Protein AF-0000000074362188 (afdb_homodimer)

Foldseek 3Di:
DWDDFPLDPGTWDKDALLVVVDWAAAQAQRHIPDNDRFIWTDDVVVSHIHTPCSSVPDQWACAPVDNVDIFGKDQWDPDPVRKAAAQAQRDIDNGIWRADPVVSHTHRPLRRQQDQWADDPVDDDIWGKDQFDDQPPPPPDPPSFDAAPQPRHTDDGRHMWTGDPVDGHIHGSCRRCVVPDSRCSPRD/DWDDFPLDPGTWDKDQLLVVVDWAAAQAQRHIDDNDRFIWTDDVVVSHIHTPCSSVPDQWACAPVDNVDIFGKDQWDPDPVRKAAAQAQRDIDNGIWRADPVVSHTHRPLRRQQDQWADDPVDDDIWGKDQFDDQDPPDPDPPSFDAAPQPRHTDDGRHMWTGDPVDRHIHGSCRRCVVPDSRCRPRD

Organism: Artemisia annua (NCBI:txid35608)

Structure (mmCIF, N/CA/C/O backbone):
data_AF-0000000074362188-model_v1
#
loop_
_entity.id
_entity.type
_entity.pdbx_description
1 polymer 'Cysteine/Histidine-rich C1 domain family protein'
#
loop_
_atom_site.group_PDB
_atom_site.id
_atom_site.type_symbol
_atom_site.label_atom_id
_atom_site.label_alt_id
_atom_site.label_comp_id
_atom_site.label_asym_id
_atom_site.label_entity_id
_atom_site.label_seq_id
_atom_site.pdbx_PDB_ins_code
_atom_site.Cartn_x
_atom_site.Cartn_y
_atom_site.Cartn_z
_atom_site.occupancy
_atom_site.B_iso_or_equiv
_atom_site.auth_seq_id
_atom_site.auth_comp_id
_atom_site.auth_asym_id
_atom_site.auth_atom_id
_atom_site.pdbx_PDB_model_num
ATOM 1 N N . MET A 1 1 ? 21.219 -0.049 17.469 1 70.44 1 MET A N 1
ATOM 2 C CA . MET A 1 1 ? 20.438 -1.174 16.969 1 70.44 1 MET A CA 1
ATOM 3 C C . MET A 1 1 ? 20.047 -0.961 15.508 1 70.44 1 MET A C 1
ATOM 5 O O . MET A 1 1 ? 19.703 0.151 15.109 1 70.44 1 MET A O 1
ATOM 9 N N . ASP A 1 2 ? 20.469 -1.795 14.602 1 84 2 ASP A N 1
ATOM 10 C CA . ASP A 1 2 ? 20.172 -1.766 13.172 1 84 2 ASP A CA 1
ATOM 11 C C . ASP A 1 2 ? 18.969 -2.637 12.836 1 84 2 ASP A C 1
ATOM 13 O O . ASP A 1 2 ? 18.766 -3.689 13.453 1 84 2 ASP A O 1
ATOM 17 N N . TYR A 1 3 ? 18.109 -2 12.258 1 88.5 3 TYR A N 1
ATOM 18 C CA . TYR A 1 3 ? 16.953 -2.791 11.852 1 88.5 3 TYR A CA 1
ATOM 19 C C . TYR A 1 3 ? 16.547 -2.473 10.414 1 88.5 3 TYR A C 1
ATOM 21 O O . TYR A 1 3 ? 16.984 -1.467 9.852 1 88.5 3 TYR A O 1
ATOM 29 N N . LYS A 1 4 ? 15.719 -3.373 9.922 1 90.12 4 LYS A N 1
ATOM 30 C CA . LYS A 1 4 ? 15.219 -3.209 8.555 1 90.12 4 LYS A CA 1
ATOM 31 C C . LYS A 1 4 ? 13.852 -2.539 8.547 1 90.12 4 LYS A C 1
ATOM 33 O O . LYS A 1 4 ? 12.977 -2.896 9.344 1 90.12 4 LYS A O 1
ATOM 38 N N . HIS A 1 5 ? 13.805 -1.477 7.797 1 92.88 5 HIS A N 1
ATOM 39 C CA . HIS A 1 5 ? 12.516 -0.843 7.543 1 92.88 5 HIS A CA 1
ATOM 40 C C . HIS A 1 5 ? 12.039 -1.112 6.117 1 92.88 5 HIS A C 1
ATOM 42 O O . HIS A 1 5 ? 12.836 -1.069 5.176 1 92.88 5 HIS A O 1
ATOM 48 N N . PHE A 1 6 ? 10.797 -1.312 5.895 1 90.56 6 PHE A N 1
ATOM 49 C CA . PHE A 1 6 ? 10.297 -1.778 4.605 1 90.56 6 PHE A CA 1
ATOM 50 C C . PHE A 1 6 ? 10.422 -0.686 3.551 1 90.56 6 PHE A C 1
ATOM 52 O O . PHE A 1 6 ? 10.367 -0.965 2.352 1 90.56 6 PHE A O 1
ATOM 59 N N . SER A 1 7 ? 10.555 0.545 3.949 1 92.38 7 SER A N 1
ATOM 60 C CA . SER A 1 7 ? 10.594 1.646 2.992 1 92.38 7 SER A CA 1
ATOM 61 C C . SER A 1 7 ? 12 1.843 2.436 1 92.38 7 SER A C 1
ATOM 63 O O . SER A 1 7 ? 12.211 2.674 1.549 1 92.38 7 SER A O 1
ATOM 65 N N . HIS A 1 8 ? 12.945 1.081 2.922 1 91.12 8 HIS A N 1
ATOM 66 C CA . HIS A 1 8 ? 14.344 1.253 2.52 1 91.12 8 HIS A CA 1
ATOM 67 C C . HIS A 1 8 ? 15.078 -0.081 2.508 1 91.12 8 HIS A C 1
ATOM 69 O O . HIS A 1 8 ? 14.914 -0.895 3.42 1 91.12 8 HIS A O 1
ATOM 75 N N . PRO A 1 9 ? 15.922 -0.325 1.485 1 86.75 9 PRO A N 1
ATOM 76 C CA . P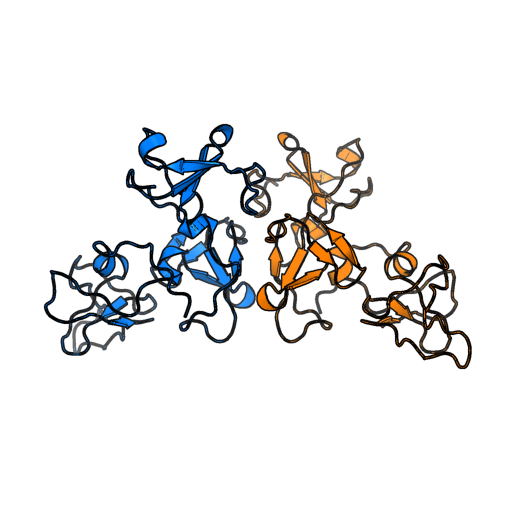RO A 1 9 ? 16.578 -1.633 1.356 1 86.75 9 PRO A CA 1
ATOM 77 C C . PRO A 1 9 ? 17.688 -1.843 2.379 1 86.75 9 PRO A C 1
ATOM 79 O O . PRO A 1 9 ? 17.984 -2.982 2.748 1 86.75 9 PRO A O 1
ATOM 82 N N . HIS A 1 10 ? 18.312 -0.798 2.895 1 91.06 10 HIS A N 1
ATOM 83 C CA . HIS A 1 10 ? 19.406 -0.929 3.84 1 91.06 10 HIS A CA 1
ATOM 84 C C . HIS A 1 10 ? 18.922 -0.813 5.277 1 91.06 10 HIS A C 1
ATOM 86 O O . HIS A 1 10 ? 17.859 -0.226 5.535 1 91.06 10 HIS A O 1
ATOM 92 N N . ASN A 1 11 ? 19.734 -1.383 6.152 1 93.25 11 ASN A N 1
ATOM 93 C CA . ASN A 1 11 ? 19.422 -1.256 7.57 1 93.25 11 ASN A CA 1
ATOM 94 C C . ASN A 1 11 ? 19.547 0.19 8.047 1 93.25 11 ASN A C 1
ATOM 96 O O . ASN A 1 11 ? 20.453 0.91 7.633 1 93.25 11 ASN A O 1
ATOM 100 N N . LEU A 1 12 ? 18.672 0.55 8.859 1 93.44 12 LEU A N 1
ATOM 101 C CA . LEU A 1 12 ? 18.688 1.885 9.445 1 93.44 12 LEU A CA 1
ATOM 102 C C . LEU A 1 12 ? 19.312 1.853 10.836 1 93.44 12 LEU A C 1
ATOM 104 O O . LEU A 1 12 ? 19.141 0.877 11.578 1 93.44 12 LEU A O 1
ATOM 108 N N . ILE A 1 13 ? 19.984 2.914 11.141 1 93.5 13 ILE A N 1
ATOM 109 C CA . ILE A 1 13 ? 20.609 3.07 12.453 1 93.5 13 ILE A CA 1
ATOM 110 C C . ILE A 1 13 ? 19.969 4.242 13.188 1 93.5 13 ILE A C 1
ATOM 112 O O . ILE A 1 13 ? 19.734 5.305 12.602 1 93.5 13 ILE A O 1
ATOM 116 N N . ILE A 1 14 ? 19.703 4.02 14.398 1 91.31 14 ILE A N 1
ATOM 117 C CA . ILE A 1 14 ? 19.047 5.051 15.195 1 91.31 14 ILE A CA 1
ATOM 118 C C . ILE A 1 14 ? 20.094 6.035 15.727 1 91.31 14 ILE A C 1
ATOM 120 O O . ILE A 1 14 ? 21.094 5.625 16.312 1 91.31 14 ILE A O 1
ATOM 124 N N . HIS A 1 15 ? 19.859 7.25 15.375 1 85.38 15 HIS A N 1
ATOM 125 C CA . HIS A 1 15 ? 20.688 8.344 15.867 1 85.38 15 HIS A CA 1
ATOM 126 C C . HIS A 1 15 ? 19.859 9.375 16.609 1 85.38 15 HIS A C 1
ATOM 128 O O . HIS A 1 15 ? 18.625 9.383 16.5 1 85.38 15 HIS A O 1
ATOM 134 N N . ARG A 1 16 ? 20.625 10.039 17.391 1 78.62 16 ARG A N 1
ATOM 135 C CA . ARG A 1 16 ? 20 11.273 17.844 1 78.62 16 ARG A CA 1
ATOM 136 C C . ARG A 1 16 ? 20.141 12.375 16.812 1 78.62 16 ARG A C 1
ATOM 138 O O . ARG A 1 16 ? 21.188 12.484 16.156 1 78.62 16 ARG A O 1
ATOM 145 N N . ALA A 1 17 ? 19.109 13.133 16.5 1 71.19 17 ALA A N 1
ATOM 146 C CA . ALA A 1 17 ? 19.062 14.125 15.438 1 71.19 17 ALA A CA 1
ATOM 147 C C . ALA A 1 17 ? 20.266 15.055 15.492 1 71.19 17 ALA A C 1
ATOM 149 O O . ALA A 1 17 ? 20.844 15.422 14.461 1 71.19 17 ALA A O 1
ATOM 150 N N . TYR A 1 18 ? 20.641 15.445 16.672 1 68.44 18 TYR A N 1
ATOM 151 C CA . TYR A 1 18 ? 21.734 16.406 16.828 1 68.44 18 TYR A CA 1
ATOM 152 C C . TYR A 1 18 ? 23.047 15.797 16.344 1 68.44 18 TYR A C 1
ATOM 154 O O . TYR A 1 18 ? 24 16.531 16.031 1 68.44 18 TYR A O 1
ATOM 162 N N . GLU A 1 19 ? 23.062 14.5 16.266 1 73.19 19 GLU A N 1
ATOM 163 C CA . GLU A 1 19 ? 24.281 13.82 15.859 1 73.19 19 GLU A CA 1
ATOM 164 C C . GLU A 1 19 ? 24.5 13.922 14.352 1 73.19 19 GLU A C 1
ATOM 166 O O . GLU A 1 19 ? 25.609 13.695 13.859 1 73.19 19 GLU A O 1
ATOM 171 N N . LEU A 1 20 ? 23.5 14.352 13.68 1 74.25 20 LEU A N 1
ATOM 172 C CA . LEU A 1 20 ? 23.609 14.406 12.227 1 74.25 20 LEU A CA 1
ATOM 173 C C . LEU A 1 20 ? 24.359 15.656 11.781 1 74.25 20 LEU A C 1
ATOM 175 O O . LEU A 1 20 ? 25.016 15.648 10.742 1 74.25 20 LEU A O 1
ATOM 179 N N . GLY A 1 21 ? 24.359 16.656 12.641 1 69.94 21 GLY A N 1
ATOM 180 C CA . GLY A 1 21 ? 25.109 17.875 12.383 1 69.94 21 GLY A CA 1
ATOM 181 C C . GLY A 1 21 ? 24.547 18.688 11.219 1 69.94 21 GLY A C 1
ATOM 182 O O . GLY A 1 21 ? 25.094 19.734 10.867 1 69.94 21 GLY A O 1
ATOM 183 N N . ILE A 1 22 ? 23.672 18.156 10.438 1 76 22 ILE A N 1
ATOM 184 C CA . ILE A 1 22 ? 23.078 18.859 9.297 1 76 22 ILE A CA 1
ATOM 185 C C . ILE A 1 22 ? 21.562 18.703 9.336 1 76 22 ILE A C 1
ATOM 187 O O . ILE A 1 22 ? 21.031 17.766 9.953 1 76 22 ILE A O 1
ATOM 191 N N . GLN A 1 23 ? 20.984 19.703 8.82 1 84.06 23 GLN A N 1
ATOM 192 C CA . GLN A 1 23 ? 19.531 19.609 8.695 1 84.06 23 GLN A CA 1
ATOM 193 C C . GLN A 1 23 ? 19.141 18.656 7.566 1 84.06 23 GLN A C 1
ATOM 195 O O . GLN A 1 23 ? 19.609 18.812 6.434 1 84.06 23 GLN A O 1
ATOM 200 N N . VAL A 1 24 ? 18.453 17.641 7.941 1 88.38 24 VAL A N 1
ATOM 201 C CA . VAL A 1 24 ? 18.016 16.656 6.949 1 88.38 24 VAL A CA 1
ATOM 202 C C . VAL A 1 24 ? 16.484 16.562 6.969 1 88.38 24 VAL A C 1
ATOM 204 O O . VAL A 1 24 ? 15.844 16.953 7.945 1 88.38 24 VAL A O 1
ATOM 207 N N . ASN A 1 25 ? 15.93 16.141 5.871 1 90.81 25 ASN A N 1
ATOM 208 C CA . ASN A 1 25 ? 14.492 15.922 5.793 1 90.81 25 ASN A CA 1
ATOM 209 C C . ASN A 1 25 ? 14.148 14.438 5.926 1 90.81 25 ASN A C 1
ATOM 211 O O . ASN A 1 25 ? 14.875 13.578 5.426 1 90.81 25 ASN A O 1
ATOM 215 N N . CYS A 1 26 ? 13.086 14.273 6.594 1 93.19 26 CYS A N 1
ATOM 216 C CA . CYS A 1 26 ? 12.57 12.922 6.746 1 93.19 26 CYS A CA 1
ATOM 217 C C . CYS A 1 26 ? 12.039 12.383 5.422 1 93.19 26 CYS A C 1
ATOM 219 O O . CYS A 1 26 ? 11.266 13.062 4.738 1 93.19 26 CYS A O 1
ATOM 221 N N . SER A 1 27 ? 12.383 11.156 5.102 1 94.12 27 SER A N 1
ATOM 222 C CA . SER A 1 27 ? 11.938 10.547 3.855 1 94.12 27 SER A CA 1
ATOM 223 C C . SER A 1 27 ? 10.484 10.086 3.951 1 94.12 27 SER A C 1
ATOM 225 O O . SER A 1 27 ? 9.852 9.797 2.934 1 94.12 27 SER A O 1
ATOM 227 N N . GLY A 1 28 ? 9.93 10.023 5.117 1 93.81 28 GLY A N 1
ATOM 228 C CA . GLY A 1 28 ? 8.555 9.609 5.328 1 93.81 28 GLY A CA 1
ATOM 229 C C . GLY A 1 28 ? 7.559 10.75 5.199 1 93.81 28 GLY A C 1
ATOM 230 O O . GLY A 1 28 ? 6.598 10.656 4.43 1 93.81 28 GLY A O 1
ATOM 231 N N . CYS A 1 29 ? 7.844 11.797 5.824 1 91.31 29 CYS A N 1
ATOM 232 C CA . CYS A 1 29 ? 6.883 12.891 5.836 1 91.31 29 CYS A CA 1
ATOM 233 C C . CYS A 1 29 ? 7.438 14.109 5.105 1 91.31 29 CYS A C 1
ATOM 235 O O . CYS A 1 29 ? 6.719 15.086 4.887 1 91.31 29 CYS A O 1
ATOM 237 N N . ASN A 1 30 ? 8.656 14.156 4.766 1 90.31 30 ASN A N 1
ATOM 238 C CA . ASN A 1 30 ? 9.352 15.203 4.027 1 90.31 30 ASN A CA 1
ATOM 239 C C . ASN A 1 30 ? 9.508 16.469 4.863 1 90.31 30 ASN A C 1
ATOM 241 O O . ASN A 1 30 ? 9.758 17.547 4.324 1 90.31 30 ASN A O 1
ATOM 245 N N . SER A 1 31 ? 9.289 16.391 6.16 1 87.31 31 SER A N 1
ATOM 246 C CA . SER A 1 31 ? 9.539 17.5 7.07 1 87.31 31 SER A CA 1
ATOM 247 C C . SER A 1 31 ? 10.953 17.453 7.637 1 87.31 31 SER A C 1
ATOM 249 O O . SER A 1 31 ? 11.562 16.375 7.691 1 87.31 31 SER A O 1
ATOM 251 N N . PRO A 1 32 ? 11.43 18.609 7.984 1 86.81 32 PRO A N 1
ATOM 252 C CA . PRO A 1 32 ? 12.781 18.641 8.547 1 86.81 32 PRO A CA 1
ATOM 253 C C . PRO A 1 32 ? 12.898 17.859 9.852 1 86.81 32 PRO A C 1
ATOM 255 O O . PRO A 1 32 ? 11.984 17.891 10.68 1 86.81 32 PRO A O 1
ATOM 258 N N . CYS A 1 33 ? 13.953 17.078 9.859 1 85.5 33 CYS A N 1
ATOM 259 C CA . CYS A 1 33 ? 14.281 16.422 11.125 1 85.5 33 CYS A CA 1
ATOM 260 C C . CYS A 1 33 ? 14.938 17.391 12.094 1 85.5 33 CYS A C 1
ATOM 262 O O . CYS A 1 33 ? 16.016 17.906 11.82 1 85.5 33 CYS A O 1
ATOM 264 N N . ASP A 1 34 ? 14.078 17.875 12.883 1 73.19 34 ASP A N 1
ATOM 265 C CA . ASP A 1 34 ? 14.57 18.922 13.789 1 73.19 34 ASP A CA 1
ATOM 266 C C . ASP A 1 34 ? 15.727 18.391 14.641 1 73.19 34 ASP A C 1
ATOM 268 O O . ASP A 1 34 ? 15.828 17.188 14.883 1 73.19 34 ASP A O 1
ATOM 272 N N . ASN A 1 35 ? 16.656 19.172 14.727 1 61.03 35 ASN A N 1
ATOM 273 C CA . ASN A 1 35 ? 17.875 18.922 15.508 1 61.03 35 ASN A CA 1
ATOM 274 C C . ASN A 1 35 ? 17.547 18.688 16.984 1 61.03 35 ASN A C 1
ATOM 276 O O . ASN A 1 35 ? 18.438 18.797 17.828 1 61.03 35 ASN A O 1
ATOM 280 N N . THR A 1 36 ? 16.312 18.422 17.109 1 61.5 36 THR A N 1
ATOM 281 C CA . THR A 1 36 ? 16 18.234 18.516 1 61.5 36 THR A CA 1
ATOM 282 C C . THR A 1 36 ? 16.25 16.781 18.938 1 61.5 36 THR A C 1
ATOM 284 O O . THR A 1 36 ? 16.75 15.977 18.156 1 61.5 36 THR A O 1
ATOM 287 N N . THR A 1 37 ? 15.906 16.375 20.25 1 60.28 37 THR A N 1
ATOM 288 C CA . THR A 1 37 ? 16.203 15.164 21.016 1 60.28 37 THR A CA 1
ATOM 289 C C . THR A 1 37 ? 15.453 13.969 20.438 1 60.28 37 THR A C 1
ATOM 291 O O . THR A 1 37 ? 15.531 12.859 20.969 1 60.28 37 THR A O 1
ATOM 294 N N . THR A 1 38 ? 14.984 14.195 19.234 1 73.19 38 THR A N 1
ATOM 295 C CA . THR A 1 38 ? 14.188 13.055 18.781 1 73.19 38 THR A CA 1
ATOM 296 C C . THR A 1 38 ? 15.039 12.094 17.953 1 73.19 38 THR A C 1
ATOM 298 O O . THR A 1 38 ? 16.062 12.492 17.391 1 73.19 38 THR A O 1
ATOM 301 N N . ALA A 1 39 ? 14.758 10.867 18.109 1 84.44 39 ALA A N 1
ATOM 302 C CA . ALA A 1 39 ? 15.461 9.812 17.391 1 84.44 39 ALA A CA 1
ATOM 303 C C . ALA A 1 39 ? 15.195 9.898 15.891 1 84.44 39 ALA A C 1
ATOM 305 O O . ALA A 1 39 ? 14.086 10.227 15.469 1 84.44 39 ALA A O 1
ATOM 306 N N . VAL A 1 40 ? 16.297 9.82 15.211 1 89.94 40 VAL A N 1
ATOM 307 C CA . VAL A 1 40 ? 16.219 9.742 13.758 1 89.94 40 VAL A CA 1
ATOM 308 C C . VAL A 1 40 ? 16.797 8.414 13.281 1 89.94 40 VAL A C 1
ATOM 310 O O . VAL A 1 40 ? 17.859 7.988 13.742 1 89.94 40 VAL A O 1
ATOM 313 N N . HIS A 1 41 ? 16.109 7.742 12.453 1 93.81 41 HIS A N 1
ATOM 314 C CA . HIS A 1 41 ? 16.562 6.504 11.828 1 93.81 41 HIS A CA 1
ATOM 315 C C . HIS A 1 41 ? 17.234 6.777 10.492 1 93.81 41 HIS A C 1
ATOM 317 O O . HIS A 1 41 ? 16.609 7.328 9.578 1 93.81 41 HIS A O 1
ATOM 323 N N . ALA A 1 42 ? 18.5 6.332 10.414 1 93.44 42 ALA A N 1
ATOM 324 C CA . ALA A 1 42 ? 19.219 6.883 9.281 1 93.44 42 ALA A CA 1
ATOM 325 C C . ALA A 1 42 ? 19.984 5.789 8.531 1 93.44 42 ALA A C 1
ATOM 327 O O . ALA A 1 42 ? 20.453 4.824 9.141 1 93.44 42 ALA A O 1
ATOM 328 N N . CYS A 1 43 ? 19.953 5.832 7.254 1 93.88 43 CYS A N 1
ATOM 329 C CA . CYS A 1 43 ? 20.938 5.25 6.348 1 93.88 43 CYS A CA 1
ATOM 330 C C . CYS A 1 43 ? 21.766 6.336 5.684 1 93.88 43 CYS A C 1
ATOM 332 O O . CYS A 1 43 ? 21.359 6.926 4.688 1 93.88 43 CYS A O 1
ATOM 334 N N . HIS A 1 44 ? 22.969 6.531 6.086 1 90 44 HIS A N 1
ATOM 335 C CA . HIS A 1 44 ? 23.781 7.676 5.695 1 90 44 HIS A CA 1
ATOM 336 C C . HIS A 1 44 ? 24.266 7.539 4.258 1 90 44 HIS A C 1
ATOM 338 O O . HIS A 1 44 ? 24.234 8.508 3.49 1 90 44 HIS A O 1
ATOM 344 N N . PRO A 1 45 ? 24.672 6.359 3.912 1 91.06 45 PRO A N 1
ATOM 345 C CA . PRO A 1 45 ? 25.156 6.227 2.531 1 91.06 45 PRO A CA 1
ATOM 346 C C . PRO A 1 45 ? 24.094 6.625 1.507 1 91.06 45 PRO A C 1
ATOM 348 O O . PRO A 1 45 ? 24.422 7.117 0.427 1 91.06 45 PRO A O 1
ATOM 351 N N . CYS A 1 46 ? 22.828 6.477 1.841 1 92.12 46 CYS A N 1
ATOM 352 C CA . CYS A 1 46 ? 21.75 6.738 0.891 1 92.12 46 CYS A CA 1
ATOM 353 C C . CYS A 1 46 ? 21.094 8.078 1.18 1 92.12 46 CYS A C 1
ATOM 355 O O . CYS A 1 46 ? 20.141 8.461 0.503 1 92.12 46 CYS A O 1
ATOM 357 N N . ASN A 1 47 ? 21.484 8.773 2.199 1 91.81 47 ASN A N 1
ATOM 358 C CA . ASN A 1 47 ? 20.828 10 2.631 1 91.81 47 ASN A CA 1
ATOM 359 C C . ASN A 1 47 ? 19.344 9.789 2.877 1 91.81 47 ASN A C 1
ATOM 361 O O . ASN A 1 47 ? 18.516 10.562 2.393 1 91.81 47 ASN A O 1
ATOM 365 N N . TYR A 1 48 ? 19.109 8.773 3.578 1 94.25 48 TYR A N 1
ATOM 366 C CA . TYR A 1 48 ? 17.766 8.383 3.939 1 94.25 48 TYR A CA 1
ATOM 367 C C . TYR A 1 48 ? 17.531 8.508 5.441 1 94.25 48 TYR A C 1
ATOM 369 O O . TYR A 1 48 ? 18.234 7.887 6.238 1 94.25 48 TYR A O 1
ATOM 377 N N . PHE A 1 49 ? 16.531 9.328 5.812 1 93.38 49 PHE A N 1
ATOM 378 C CA . PHE A 1 49 ? 16.266 9.633 7.211 1 93.38 49 PHE A CA 1
ATOM 379 C C . PHE A 1 49 ? 14.781 9.531 7.523 1 93.38 49 PHE A C 1
ATOM 381 O O . PHE A 1 49 ? 13.945 9.953 6.727 1 93.38 49 PHE A O 1
ATOM 388 N N . LEU A 1 50 ? 14.523 8.938 8.664 1 93.38 50 LEU A N 1
ATOM 389 C CA . LEU A 1 50 ? 13.141 8.867 9.141 1 93.38 50 LEU A CA 1
ATOM 390 C C . LEU A 1 50 ? 13.031 9.398 10.562 1 93.38 50 LEU A C 1
ATOM 392 O O . LEU A 1 50 ? 13.883 9.102 11.414 1 93.38 50 LEU A O 1
ATOM 396 N N . HIS A 1 51 ? 11.969 10.211 10.672 1 91.12 51 HIS A N 1
ATOM 397 C CA . HIS A 1 51 ? 11.57 10.461 12.055 1 91.12 51 HIS A CA 1
ATOM 398 C C . HIS A 1 51 ? 11.227 9.156 12.773 1 91.12 51 HIS A C 1
ATOM 400 O O . HIS A 1 51 ? 10.961 8.141 12.125 1 91.12 51 HIS A O 1
ATOM 406 N N . ASP A 1 52 ? 11.281 9.289 14.094 1 89.75 52 ASP A N 1
ATOM 407 C CA . ASP A 1 52 ? 10.875 8.133 14.891 1 89.75 52 ASP A CA 1
ATOM 408 C C . ASP A 1 52 ? 9.43 7.746 14.602 1 89.75 52 ASP A C 1
ATOM 410 O O . ASP A 1 52 ? 9.117 6.566 14.438 1 89.75 52 ASP A O 1
ATOM 414 N N . HIS A 1 53 ? 8.531 8.68 14.508 1 88.81 53 HIS A N 1
ATOM 415 C CA . HIS A 1 53 ? 7.121 8.383 14.281 1 88.81 53 HIS A CA 1
ATOM 416 C C . HIS A 1 53 ? 6.883 7.891 12.859 1 88.81 53 HIS A C 1
ATOM 418 O O . HIS A 1 53 ? 5.957 7.109 12.617 1 88.81 53 HIS A O 1
ATOM 424 N N . CYS A 1 54 ? 7.68 8.312 11.914 1 92.06 54 CYS A N 1
ATOM 425 C CA . CYS A 1 54 ? 7.559 7.793 10.562 1 92.06 54 CYS A CA 1
ATOM 426 C C . CYS A 1 54 ? 8.086 6.363 10.477 1 92.06 54 CYS A C 1
ATOM 428 O O . CYS A 1 54 ? 7.5 5.52 9.797 1 92.06 54 CYS A O 1
ATOM 430 N N . ALA A 1 55 ? 9.188 6.113 11.156 1 91.69 55 ALA A N 1
ATOM 431 C CA . ALA A 1 55 ? 9.773 4.777 11.172 1 91.69 55 ALA A CA 1
ATOM 432 C C . ALA A 1 55 ? 8.844 3.77 11.844 1 91.69 55 ALA A C 1
ATOM 434 O O . ALA A 1 55 ? 8.844 2.588 11.492 1 91.69 55 ALA A O 1
ATOM 435 N N . ASN A 1 56 ? 8.062 4.285 12.727 1 91 56 ASN A N 1
ATOM 436 C CA . ASN A 1 56 ? 7.199 3.396 13.5 1 91 56 ASN A CA 1
ATOM 437 C C . ASN A 1 56 ? 5.734 3.559 13.102 1 91 56 ASN A C 1
ATOM 439 O O . ASN A 1 56 ? 4.84 3.113 13.82 1 91 56 ASN A O 1
ATOM 443 N N . ALA A 1 57 ? 5.523 4.203 12.016 1 92.06 57 ALA A N 1
ATOM 444 C CA . ALA A 1 57 ? 4.156 4.398 11.547 1 92.06 57 ALA A CA 1
ATOM 445 C C . ALA A 1 57 ? 3.461 3.061 11.312 1 92.06 57 ALA A C 1
ATOM 447 O O . ALA A 1 57 ? 4.07 2.113 10.812 1 92.06 57 ALA A O 1
ATOM 448 N N . GLY A 1 58 ? 2.195 3.025 11.719 1 93.31 58 GLY A N 1
ATOM 449 C CA . GLY A 1 58 ? 1.419 1.822 11.477 1 93.31 58 GLY A CA 1
ATOM 450 C C . GLY A 1 58 ? 1.262 1.507 10 1 93.31 58 GLY A C 1
ATOM 451 O O . GLY A 1 58 ? 1.225 2.414 9.164 1 93.31 58 GLY A O 1
ATOM 452 N N . ARG A 1 59 ? 1.115 0.242 9.727 1 94.81 59 ARG A N 1
ATOM 453 C CA . ARG A 1 59 ? 0.977 -0.184 8.336 1 94.81 59 ARG A CA 1
ATOM 454 C C . ARG A 1 59 ? -0.364 0.257 7.758 1 94.81 59 ARG A C 1
ATOM 456 O O . ARG A 1 59 ? -0.552 0.251 6.539 1 94.81 59 ARG A O 1
ATOM 463 N N . TYR A 1 60 ? -1.271 0.496 8.688 1 95.94 60 TYR A N 1
ATOM 464 C CA . TYR A 1 60 ? -2.564 1.022 8.266 1 95.94 60 TYR A CA 1
ATOM 465 C C . TYR A 1 60 ? -3.217 1.827 9.383 1 95.94 60 TYR A C 1
ATOM 467 O O . TYR A 1 60 ? -2.779 1.771 10.539 1 95.94 60 TYR A O 1
ATOM 475 N N . VAL A 1 61 ? -4.219 2.66 9.039 1 95.62 61 VAL A N 1
ATOM 476 C CA . VAL A 1 61 ? -5 3.41 10.023 1 95.62 61 VAL A CA 1
ATOM 477 C C . VAL A 1 61 ? -6.473 3.406 9.617 1 95.62 61 VAL A C 1
ATOM 479 O O . VAL A 1 61 ? -6.797 3.441 8.43 1 95.62 61 VAL A O 1
ATOM 482 N N . LYS A 1 62 ? -7.297 3.221 10.586 1 95.31 62 LYS A N 1
ATOM 483 C CA . LYS A 1 62 ? -8.727 3.48 10.406 1 95.31 62 LYS A CA 1
ATOM 484 C C . LYS A 1 62 ? -9.062 4.93 10.742 1 95.31 62 LYS A C 1
ATOM 486 O O . LYS A 1 62 ? -9.227 5.281 11.914 1 95.31 62 LYS A O 1
ATOM 491 N N . HIS A 1 63 ? -9.172 5.707 9.773 1 95.62 63 HIS A N 1
ATOM 492 C CA . HIS A 1 63 ? -9.344 7.145 9.961 1 95.62 63 HIS A CA 1
ATOM 493 C C . HIS A 1 63 ? -10.82 7.527 9.992 1 95.62 63 HIS A C 1
ATOM 495 O O . HIS A 1 63 ? -11.602 7.051 9.164 1 95.62 63 HIS A O 1
ATOM 501 N N . PRO A 1 64 ? -11.211 8.438 10.812 1 94.19 64 PRO A N 1
ATOM 502 C CA . PRO A 1 64 ? -12.617 8.82 10.945 1 94.19 64 PRO A CA 1
ATOM 503 C C . PRO A 1 64 ? -13.156 9.508 9.695 1 94.19 64 PRO A C 1
ATOM 505 O O . PRO A 1 64 ? -14.359 9.445 9.422 1 94.19 64 PRO A O 1
ATOM 508 N N . CYS A 1 65 ? -12.328 10.164 8.945 1 94.38 65 CYS A N 1
ATOM 509 C CA . CYS A 1 65 ? -12.789 10.883 7.762 1 94.38 65 CYS A CA 1
ATOM 510 C C . CYS A 1 65 ? -13.031 9.922 6.602 1 94.38 65 CYS A C 1
ATOM 512 O O . CYS A 1 65 ? -13.688 10.281 5.621 1 94.38 65 CYS A O 1
ATOM 514 N N . HIS A 1 66 ? -12.547 8.719 6.656 1 95.38 66 HIS A N 1
ATOM 515 C CA . HIS A 1 66 ? -12.672 7.688 5.633 1 95.38 66 HIS A CA 1
ATOM 516 C C . HIS A 1 66 ? -13 6.336 6.254 1 95.38 66 HIS A C 1
ATOM 518 O O . HIS A 1 66 ? -12.18 5.422 6.234 1 95.38 66 HIS A O 1
ATOM 524 N N . LYS A 1 67 ? -14.234 6.176 6.617 1 93.06 67 LYS A N 1
ATOM 525 C CA . LYS A 1 67 ? -14.648 5.074 7.48 1 93.06 67 LYS A CA 1
ATOM 526 C C . LYS A 1 67 ? -14.836 3.789 6.676 1 93.06 67 LYS A C 1
ATOM 528 O O . LYS A 1 67 ? -14.695 2.688 7.215 1 93.06 67 LYS A O 1
ATOM 533 N N . ALA A 1 68 ? -15.062 3.887 5.449 1 92.69 68 ALA A N 1
ATOM 534 C CA . ALA A 1 68 ? -15.422 2.74 4.621 1 92.69 68 ALA A CA 1
ATOM 535 C C . ALA A 1 68 ? -14.234 1.801 4.434 1 92.69 68 ALA A C 1
ATOM 537 O O . ALA A 1 68 ? -14.406 0.585 4.32 1 92.69 68 ALA A O 1
ATOM 538 N N . HIS A 1 69 ? -13.008 2.33 4.391 1 94.12 69 HIS A N 1
ATOM 539 C CA . HIS A 1 69 ? -11.812 1.543 4.117 1 94.12 69 HIS A CA 1
ATOM 540 C C . HIS A 1 69 ? -10.648 1.982 5.008 1 94.12 69 HIS A C 1
ATOM 542 O O . HIS A 1 69 ? -10.469 3.178 5.246 1 94.12 69 HIS A O 1
ATOM 548 N N . PRO A 1 70 ? -9.867 0.975 5.453 1 95.44 70 PRO A N 1
ATOM 549 C CA . PRO A 1 70 ? -8.625 1.397 6.094 1 95.44 70 PRO A CA 1
ATOM 550 C C . PRO A 1 70 ? -7.66 2.074 5.125 1 95.44 70 PRO A C 1
ATOM 552 O O . PRO A 1 70 ? -7.656 1.759 3.932 1 95.44 70 PRO A O 1
ATOM 555 N N . LEU A 1 71 ? -6.961 3.025 5.609 1 97.31 71 LEU A N 1
ATOM 556 C CA . LEU A 1 71 ? -5.898 3.654 4.832 1 97.31 71 LEU A CA 1
ATOM 557 C C . LEU A 1 71 ? -4.578 2.91 5.012 1 97.31 71 LEU A C 1
ATOM 559 O O . LEU A 1 71 ? -4.133 2.695 6.141 1 97.31 71 LEU A O 1
ATOM 563 N N . ILE A 1 72 ? -3.953 2.539 3.924 1 97.19 72 ILE A N 1
ATOM 564 C CA . ILE A 1 72 ? -2.738 1.73 3.945 1 97.19 72 ILE A CA 1
ATOM 565 C C . ILE A 1 72 ? -1.516 2.633 3.793 1 97.19 72 ILE A C 1
ATOM 567 O O . ILE A 1 72 ? -1.514 3.553 2.973 1 97.19 72 ILE A O 1
ATOM 571 N N . LEU A 1 73 ? -0.497 2.354 4.637 1 96.62 73 LEU A N 1
ATOM 572 C CA . LEU A 1 73 ? 0.742 3.117 4.531 1 96.62 73 LEU A CA 1
ATOM 573 C C . LEU A 1 73 ? 1.545 2.684 3.309 1 96.62 73 LEU A C 1
ATOM 575 O O . LEU A 1 73 ? 1.97 1.528 3.217 1 96.62 73 LEU A O 1
ATOM 579 N N . LEU A 1 74 ? 1.723 3.609 2.395 1 96.06 74 LEU A N 1
ATOM 580 C CA . LEU A 1 74 ? 2.555 3.387 1.217 1 96.06 74 LEU A CA 1
ATOM 581 C C . LEU A 1 74 ? 3.836 4.211 1.292 1 96.06 74 LEU A C 1
ATOM 583 O O . LEU A 1 74 ? 3.791 5.414 1.546 1 96.06 74 LEU A O 1
ATOM 587 N N . PRO A 1 75 ? 4.988 3.572 1.144 1 92.75 75 PRO A N 1
ATOM 588 C CA . PRO A 1 75 ? 6.242 4.328 1.19 1 92.75 75 PRO A CA 1
ATOM 589 C C . PRO A 1 75 ? 6.391 5.305 0.025 1 92.75 75 PRO A C 1
ATOM 591 O O . PRO A 1 75 ? 7.18 6.246 0.102 1 92.75 75 PRO A O 1
ATOM 594 N N . HIS A 1 76 ? 5.734 5.047 -1.056 1 92 76 HIS A N 1
ATOM 595 C CA . HIS A 1 76 ? 5.676 5.93 -2.217 1 92 76 HIS A CA 1
ATOM 596 C C . HIS A 1 76 ? 4.312 5.852 -2.9 1 92 76 HIS A C 1
ATOM 598 O O . HIS A 1 76 ? 3.67 4.797 -2.893 1 92 76 HIS A O 1
ATOM 604 N N . PRO A 1 77 ? 3.92 6.988 -3.502 1 92.88 77 PRO A N 1
ATOM 605 C CA . PRO A 1 77 ? 2.645 6.957 -4.219 1 92.88 77 PRO A CA 1
ATOM 606 C C . PRO A 1 77 ? 2.648 5.973 -5.387 1 92.88 77 PRO A C 1
ATOM 608 O O . PRO A 1 77 ? 3.662 5.828 -6.074 1 92.88 77 PRO A O 1
ATOM 611 N N . THR A 1 78 ? 1.566 5.34 -5.574 1 92.44 78 THR A N 1
ATOM 612 C CA . THR A 1 78 ? 1.479 4.336 -6.629 1 92.44 78 THR A CA 1
ATOM 613 C C . THR A 1 78 ? 0.69 4.875 -7.82 1 92.44 78 THR A C 1
ATOM 615 O O . THR A 1 78 ? 0.089 4.102 -8.57 1 92.44 78 THR A O 1
ATOM 618 N N . TYR A 1 79 ? 0.694 6.156 -7.969 1 90.06 79 TYR A N 1
ATOM 619 C CA . TYR A 1 79 ? 0.113 6.809 -9.133 1 90.06 79 TYR A CA 1
ATOM 620 C C . TYR A 1 79 ? 1.144 6.949 -10.25 1 90.06 79 TYR A C 1
ATOM 622 O O . TYR A 1 79 ? 2.35 6.863 -10.008 1 90.06 79 TYR A O 1
ATOM 630 N N . ALA A 1 80 ? 0.734 7.121 -11.508 1 81.5 80 ALA A N 1
ATOM 631 C CA . ALA A 1 80 ? 1.62 7.266 -12.664 1 81.5 80 ALA A CA 1
ATOM 632 C C . ALA A 1 80 ? 2.58 8.438 -12.477 1 81.5 80 ALA A C 1
ATOM 634 O O . ALA A 1 80 ? 3.738 8.367 -12.898 1 81.5 80 ALA A O 1
ATOM 635 N N . GLY A 1 81 ? 2.262 9.445 -11.766 1 82.06 81 GLY A N 1
ATOM 636 C CA . GLY A 1 81 ? 3.105 10.617 -11.578 1 82.06 81 GLY A CA 1
ATOM 637 C C . GLY A 1 81 ? 3.961 10.547 -10.328 1 82.06 81 GLY A C 1
ATOM 638 O O . GLY A 1 81 ? 4.777 11.43 -10.078 1 82.06 81 GLY A O 1
ATOM 639 N N . ASN A 1 82 ? 3.834 9.461 -9.578 1 88.75 82 ASN A N 1
ATOM 640 C CA . ASN A 1 82 ? 4.566 9.266 -8.328 1 88.75 82 ASN A CA 1
ATOM 641 C C . ASN A 1 82 ? 4.32 10.398 -7.348 1 88.75 82 ASN A C 1
ATOM 643 O O . ASN A 1 82 ? 5.242 10.844 -6.656 1 88.75 82 ASN A O 1
ATOM 647 N N . THR A 1 83 ? 3.205 11.039 -7.504 1 93.75 83 THR A N 1
ATOM 648 C CA . THR A 1 83 ? 2.748 12.086 -6.598 1 93.75 83 THR A CA 1
ATOM 649 C C . THR A 1 83 ? 1.284 11.875 -6.219 1 93.75 83 THR A C 1
ATOM 651 O O . THR A 1 83 ? 0.551 11.18 -6.922 1 93.75 83 THR A O 1
ATOM 654 N N . PHE A 1 84 ? 0.938 12.375 -5.082 1 96.62 84 PHE A N 1
ATOM 655 C CA . PHE A 1 84 ? -0.461 12.367 -4.668 1 96.62 84 PHE A CA 1
ATOM 656 C C . PHE A 1 84 ? -0.879 13.734 -4.148 1 96.62 84 PHE A C 1
ATOM 658 O O . PHE A 1 84 ? -0.031 14.594 -3.895 1 96.62 84 PHE A O 1
ATOM 665 N N . ILE A 1 85 ? -2.15 13.938 -4.148 1 97 85 ILE A N 1
ATOM 666 C CA . ILE A 1 85 ? -2.709 15.125 -3.52 1 97 85 ILE A CA 1
ATOM 667 C C . ILE A 1 85 ? -3.381 14.75 -2.203 1 97 85 ILE A C 1
ATOM 669 O O . ILE A 1 85 ? -4.234 13.859 -2.168 1 97 85 ILE A O 1
ATOM 673 N N . CYS A 1 86 ? -2.957 15.375 -1.21 1 97.44 86 CYS A N 1
ATOM 674 C CA . CYS A 1 86 ? -3.512 15.094 0.109 1 97.44 86 CYS A CA 1
ATOM 675 C C . CYS A 1 86 ? -4.949 15.594 0.216 1 97.44 86 CYS A C 1
ATOM 677 O O . CYS A 1 86 ? -5.219 16.766 -0.033 1 97.44 86 CYS A O 1
ATOM 679 N N . ASN A 1 87 ? -5.852 14.781 0.637 1 97.38 87 ASN A N 1
ATOM 680 C CA . ASN A 1 87 ? -7.27 15.125 0.724 1 97.38 87 ASN A CA 1
ATOM 681 C C . ASN A 1 87 ? -7.555 16 1.938 1 97.38 87 ASN A C 1
ATOM 683 O O . ASN A 1 87 ? -8.617 16.625 2.023 1 97.38 87 ASN A O 1
ATOM 687 N N . ALA A 1 88 ? -6.598 16.109 2.842 1 96.75 88 ALA A N 1
ATOM 688 C CA . ALA A 1 88 ? -6.797 16.922 4.031 1 96.75 88 ALA A CA 1
ATOM 689 C C . ALA A 1 88 ? -6.367 18.375 3.777 1 96.75 88 ALA A C 1
ATOM 691 O O . ALA A 1 88 ? -7.16 19.297 3.936 1 96.75 88 ALA A O 1
ATOM 692 N N . CYS A 1 89 ? -5.18 18.562 3.285 1 94.88 89 CYS A N 1
ATOM 693 C CA . CYS A 1 89 ? -4.633 19.906 3.186 1 94.88 89 CYS A CA 1
ATOM 694 C C . CYS A 1 89 ? -4.609 20.375 1.736 1 94.88 89 CYS A C 1
ATOM 696 O O . CYS A 1 89 ? -4.418 21.562 1.469 1 94.88 89 CYS A O 1
ATOM 698 N N . GLY A 1 90 ? -4.648 19.453 0.815 1 95.31 90 GLY A N 1
ATOM 699 C CA . GLY A 1 90 ? -4.711 19.812 -0.59 1 95.31 90 GLY A CA 1
ATOM 700 C C . GLY A 1 90 ? -3.342 19.969 -1.225 1 95.31 90 GLY A C 1
ATOM 701 O O . GLY A 1 90 ? -3.234 20.281 -2.414 1 95.31 90 GLY A O 1
ATOM 702 N N . HIS A 1 91 ? -2.318 19.75 -0.508 1 95.38 91 HIS A N 1
ATOM 703 C CA . HIS A 1 91 ? -0.968 19.875 -1.04 1 95.38 91 HIS A CA 1
ATOM 704 C C . HIS A 1 91 ? -0.447 18.547 -1.571 1 95.38 91 HIS A C 1
ATOM 706 O O . HIS A 1 91 ? -0.813 17.484 -1.063 1 95.38 91 HIS A O 1
ATOM 712 N N . PRO A 1 92 ? 0.375 18.625 -2.557 1 96.19 92 PRO A N 1
ATOM 713 C CA . PRO A 1 92 ? 0.926 17.375 -3.111 1 96.19 92 PRO A CA 1
ATOM 714 C C . PRO A 1 92 ? 1.977 16.75 -2.203 1 96.19 92 PRO A C 1
ATOM 716 O O . PRO A 1 92 ? 2.561 17.422 -1.357 1 96.19 92 PRO A O 1
ATOM 719 N N . GLY A 1 93 ? 2.129 15.445 -2.336 1 95.44 93 GLY A N 1
ATOM 720 C CA . GLY A 1 93 ? 3.168 14.68 -1.67 1 95.44 93 GLY A CA 1
ATOM 721 C C . GLY A 1 93 ? 3.822 13.648 -2.572 1 95.44 93 GLY A C 1
ATOM 722 O O . GLY A 1 93 ? 3.242 13.242 -3.582 1 95.44 93 GLY A O 1
ATOM 723 N N . LYS A 1 94 ? 5.066 13.242 -2.148 1 93.62 94 LYS A N 1
ATOM 724 C CA . LYS A 1 94 ? 5.809 12.258 -2.934 1 93.62 94 LYS A CA 1
ATOM 725 C C . LYS A 1 94 ? 6.379 11.164 -2.041 1 93.62 94 LYS A C 1
ATOM 727 O O . LYS A 1 94 ? 7.043 10.242 -2.525 1 93.62 94 LYS A O 1
ATOM 732 N N . SER A 1 95 ? 6.152 11.273 -0.749 1 94.5 95 SER A N 1
ATOM 733 C CA . SER A 1 95 ? 6.707 10.336 0.223 1 94.5 95 SER A CA 1
ATOM 734 C C . SER A 1 95 ? 5.625 9.422 0.787 1 94.5 95 SER A C 1
ATOM 736 O O . SER A 1 95 ? 4.773 8.93 0.045 1 94.5 95 SER A O 1
ATOM 738 N N . PHE A 1 96 ? 5.754 9.094 2.119 1 96.25 96 PHE A N 1
ATOM 739 C CA . PHE A 1 96 ? 4.758 8.242 2.75 1 96.25 96 PHE A CA 1
ATOM 740 C C . PHE A 1 96 ? 3.361 8.836 2.605 1 96.25 96 PHE A C 1
ATOM 742 O O . PHE A 1 96 ? 3.182 10.047 2.734 1 96.25 96 PHE A O 1
ATOM 749 N N . SER A 1 97 ? 2.463 8.008 2.363 1 96.56 97 SER A N 1
ATOM 750 C CA . SER A 1 97 ? 1.054 8.391 2.369 1 96.56 97 SER A CA 1
ATOM 751 C C . SER A 1 97 ? 0.187 7.285 2.961 1 96.56 97 SER A C 1
ATOM 753 O O . SER A 1 97 ? 0.484 6.098 2.795 1 96.56 97 SER A O 1
ATOM 755 N N . TYR A 1 98 ? -0.741 7.668 3.725 1 97.5 98 TYR A N 1
ATOM 756 C CA . TYR A 1 98 ? -1.854 6.773 4.02 1 97.5 98 TYR A CA 1
ATOM 757 C C . TYR A 1 98 ? -2.906 6.828 2.92 1 97.5 98 TYR A C 1
ATOM 759 O O . TYR A 1 98 ? -3.594 7.836 2.76 1 97.5 98 TYR A O 1
ATOM 767 N N . CYS A 1 99 ? -3.088 5.703 2.248 1 97.94 99 CYS A N 1
ATOM 768 C CA . CYS A 1 99 ? -3.812 5.73 0.983 1 97.94 99 CYS A CA 1
ATOM 769 C C . CYS A 1 99 ? -4.914 4.676 0.963 1 97.94 99 CYS A C 1
ATOM 771 O O . CYS A 1 99 ? -4.719 3.559 1.439 1 97.94 99 CYS A O 1
ATOM 773 N N . CYS A 1 100 ? -6.07 5.078 0.553 1 97.62 100 CYS A N 1
ATOM 774 C CA . CYS A 1 100 ? -7.082 4.152 0.058 1 97.62 100 CYS A CA 1
ATOM 775 C C . CYS A 1 100 ? -7.066 4.086 -1.465 1 97.62 100 CYS A C 1
ATOM 777 O O . CYS A 1 100 ? -7.594 4.977 -2.135 1 97.62 100 CYS A O 1
ATOM 779 N N . THR A 1 101 ? -6.512 3.029 -1.922 1 95.94 101 THR A N 1
ATOM 780 C CA . THR A 1 101 ? -6.262 2.918 -3.354 1 95.94 101 THR A CA 1
ATOM 781 C C . THR A 1 101 ? -7.574 2.867 -4.133 1 95.94 101 THR A C 1
ATOM 783 O O . THR A 1 101 ? -7.746 3.592 -5.113 1 95.94 101 THR A O 1
ATOM 786 N N . PRO A 1 102 ? -8.602 2.084 -3.723 1 94.69 102 PRO A N 1
ATOM 787 C CA . PRO A 1 102 ? -9.852 2.025 -4.484 1 94.69 102 PRO A CA 1
ATOM 788 C C . PRO A 1 102 ? -10.555 3.375 -4.562 1 94.69 102 PRO A C 1
ATOM 790 O O . PRO A 1 102 ? -11.188 3.688 -5.574 1 94.69 102 PRO A O 1
ATOM 793 N N . CYS A 1 103 ? -10.43 4.184 -3.631 1 96.56 103 CYS A N 1
ATOM 794 C CA . CYS A 1 103 ? -11.148 5.453 -3.576 1 96.56 103 CYS A CA 1
ATOM 795 C C . CYS A 1 103 ? -10.266 6.602 -4.047 1 96.56 103 CYS A C 1
ATOM 797 O O . CYS A 1 103 ? -10.734 7.738 -4.168 1 96.56 103 CYS A O 1
ATOM 799 N N . GLU A 1 104 ? -9.031 6.344 -4.23 1 96.19 104 GLU A N 1
ATOM 800 C CA . GLU A 1 104 ? -8.039 7.352 -4.586 1 96.19 104 GLU A CA 1
ATOM 801 C C . GLU A 1 104 ? -8.008 8.477 -3.551 1 96.19 104 GLU A C 1
ATOM 803 O O . GLU A 1 104 ? -8.07 9.656 -3.904 1 96.19 104 GLU A O 1
ATOM 808 N N . PHE A 1 105 ? -7.988 8.133 -2.309 1 97.62 105 PHE A N 1
ATOM 809 C CA . PHE A 1 105 ? -7.91 9.016 -1.147 1 97.62 105 PHE A CA 1
ATOM 810 C C . PHE A 1 105 ? -6.535 8.93 -0.492 1 97.62 105 PHE A C 1
ATOM 812 O O . PHE A 1 105 ? -6.074 7.84 -0.151 1 97.62 105 PHE A O 1
ATOM 819 N N . ASP A 1 106 ? -5.82 10.047 -0.305 1 98.31 106 ASP A N 1
ATOM 820 C CA . ASP A 1 106 ? -4.461 10.07 0.235 1 98.31 106 ASP A CA 1
ATOM 821 C C . ASP A 1 106 ? -4.328 11.125 1.33 1 98.31 106 ASP A C 1
ATOM 823 O O . ASP A 1 106 ? -4.883 12.227 1.213 1 98.31 106 ASP A O 1
ATOM 827 N N . LEU A 1 107 ? -3.623 10.75 2.344 1 97.25 107 LEU A N 1
ATOM 828 C CA . LEU A 1 107 ? -3.254 11.688 3.4 1 97.25 107 LEU A CA 1
ATOM 829 C C . LEU A 1 107 ? -1.746 11.68 3.631 1 97.25 107 LEU A C 1
ATOM 831 O O . LEU A 1 107 ? -1.118 10.625 3.629 1 97.25 107 LEU A O 1
ATOM 835 N N . HIS A 1 108 ? -1.19 12.867 3.762 1 95.5 108 HIS A N 1
ATOM 836 C CA . HIS A 1 108 ? 0.13 12.898 4.379 1 95.5 108 HIS A CA 1
ATOM 837 C C . HIS A 1 108 ? 0.128 12.18 5.723 1 95.5 108 HIS A C 1
ATOM 839 O O . HIS A 1 108 ? -0.892 12.156 6.418 1 95.5 108 HIS A O 1
ATOM 845 N N . VAL A 1 109 ? 1.282 11.672 6.066 1 93.75 109 VAL A N 1
ATOM 846 C CA . VAL A 1 109 ? 1.392 11.031 7.375 1 93.75 109 VAL A CA 1
ATOM 847 C C . VAL A 1 109 ? 1.031 12.023 8.469 1 93.75 109 VAL A C 1
ATOM 849 O O . VAL A 1 109 ? 0.261 11.711 9.383 1 93.75 109 VAL A O 1
ATOM 852 N N . GLY A 1 110 ? 1.527 13.242 8.359 1 90.81 110 GLY A N 1
ATOM 853 C CA . GLY A 1 110 ? 1.218 14.273 9.336 1 90.81 110 GLY A CA 1
ATOM 854 C C . GLY A 1 110 ? -0.256 14.633 9.375 1 90.81 110 GLY A C 1
ATOM 855 O O . GLY A 1 110 ? -0.811 14.867 10.453 1 90.81 110 GLY A O 1
ATOM 856 N N . CYS A 1 111 ? -0.913 14.664 8.234 1 94 111 CYS A N 1
ATOM 857 C CA . CYS A 1 111 ? -2.326 15.023 8.156 1 94 111 CYS A CA 1
ATOM 858 C C . CYS A 1 111 ? -3.201 13.906 8.711 1 94 111 CYS A C 1
ATOM 860 O O . CYS A 1 111 ? -4.27 14.164 9.266 1 94 111 CYS A O 1
ATOM 862 N N . ALA A 1 112 ? -2.748 12.703 8.57 1 94.94 112 ALA A N 1
ATOM 863 C CA . ALA A 1 112 ? -3.514 11.555 9.055 1 94.94 112 ALA A CA 1
ATOM 864 C C . ALA A 1 112 ? -3.627 11.57 10.578 1 94.94 112 ALA A C 1
ATOM 866 O O . ALA A 1 112 ? -4.539 10.969 11.141 1 94.94 112 ALA A O 1
ATOM 867 N N . PHE A 1 113 ? -2.734 12.297 11.156 1 92.44 113 PHE A N 1
ATOM 868 C CA . PHE A 1 113 ? -2.699 12.227 12.609 1 92.44 113 PHE A CA 1
ATOM 869 C C . PHE A 1 113 ? -2.891 13.609 13.227 1 92.44 113 PHE A C 1
ATOM 871 O O . PHE A 1 113 ? -2.371 13.883 14.312 1 92.44 113 PHE A O 1
ATOM 878 N N . LEU A 1 114 ? -3.537 14.445 12.555 1 93 114 LEU A N 1
ATOM 879 C CA . LEU A 1 114 ? -3.889 15.742 13.125 1 93 114 LEU A CA 1
ATOM 880 C C . LEU A 1 114 ? -4.742 15.578 14.375 1 93 114 LEU A C 1
ATOM 882 O O . LEU A 1 114 ? -5.629 14.727 14.414 1 93 114 LEU A O 1
ATOM 886 N N . PRO A 1 115 ? -4.418 16.422 15.344 1 92.75 115 PRO A N 1
ATOM 887 C CA . PRO A 1 115 ? -5.25 16.344 16.547 1 92.75 115 PRO A CA 1
ATOM 888 C C . PRO A 1 115 ? -6.695 16.781 16.297 1 92.75 115 PRO A C 1
ATOM 890 O O . PRO A 1 115 ? -6.949 17.641 15.453 1 92.75 115 PRO A O 1
ATOM 893 N N . ILE A 1 116 ? -7.555 16.234 17.109 1 93.62 116 ILE A N 1
ATOM 894 C CA . ILE A 1 116 ? -8.977 16.516 16.969 1 93.62 116 ILE A CA 1
ATOM 895 C C . ILE A 1 116 ? -9.258 17.969 17.375 1 93.62 116 ILE A C 1
ATOM 897 O O . ILE A 1 116 ? -10.148 18.609 16.812 1 93.62 116 ILE A O 1
ATOM 901 N N . SER A 1 117 ? -8.453 18.422 18.297 1 94.44 117 SER A N 1
ATOM 902 C CA . SER A 1 117 ? -8.609 19.797 18.766 1 94.44 117 SER A CA 1
ATOM 903 C C . SER A 1 117 ? -7.25 20.422 19.062 1 94.44 117 SER A C 1
ATOM 905 O O . SER A 1 117 ? -6.297 19.719 19.406 1 94.44 117 SER A O 1
ATOM 907 N N . VAL A 1 118 ? -7.234 21.75 18.859 1 94.69 118 VAL A N 1
ATOM 908 C CA . VAL A 1 118 ? -5.988 22.453 19.141 1 94.69 118 VAL A CA 1
ATOM 909 C C . VAL A 1 118 ? -6.285 23.812 19.766 1 94.69 118 VAL A C 1
ATOM 911 O O . VAL A 1 118 ? -7.395 24.328 19.641 1 94.69 118 VAL A O 1
ATOM 914 N N . THR A 1 119 ? -5.309 24.234 20.5 1 94.19 119 THR A N 1
ATOM 915 C CA . THR A 1 119 ? -5.316 25.625 20.984 1 94.19 119 THR A CA 1
ATOM 916 C C . THR A 1 119 ? -4.332 26.469 20.188 1 94.19 119 THR A C 1
ATOM 918 O O . THR A 1 119 ? -3.338 25.953 19.672 1 94.19 119 THR A O 1
ATOM 921 N N . HIS A 1 120 ? -4.719 27.719 20.016 1 94.12 120 HIS A N 1
ATOM 922 C CA . HIS A 1 120 ? -3.867 28.609 19.25 1 94.12 120 HIS A CA 1
ATOM 923 C C . HIS A 1 120 ? -3.85 30.016 19.859 1 94.12 120 HIS A C 1
ATOM 925 O O . HIS A 1 120 ? -4.875 30.5 20.328 1 94.12 120 HIS A O 1
ATOM 931 N N . LYS A 1 121 ? -2.744 30.641 19.75 1 94.06 121 LYS A N 1
ATOM 932 C CA . LYS A 1 121 ? -2.553 31.969 20.344 1 94.06 121 LYS A CA 1
ATOM 933 C C . LYS A 1 121 ? -3.445 33 19.656 1 94.06 121 LYS A C 1
ATOM 935 O O . LYS A 1 121 ? -3.816 34 20.281 1 94.06 121 LYS A O 1
ATOM 940 N N . ALA A 1 122 ? -3.844 32.781 18.438 1 95.12 122 ALA A N 1
ATOM 941 C CA . ALA A 1 122 ? -4.594 33.781 17.672 1 95.12 122 ALA A CA 1
ATOM 942 C C . ALA A 1 122 ? -6.074 33.75 18.031 1 95.12 122 ALA A C 1
ATOM 944 O O . ALA A 1 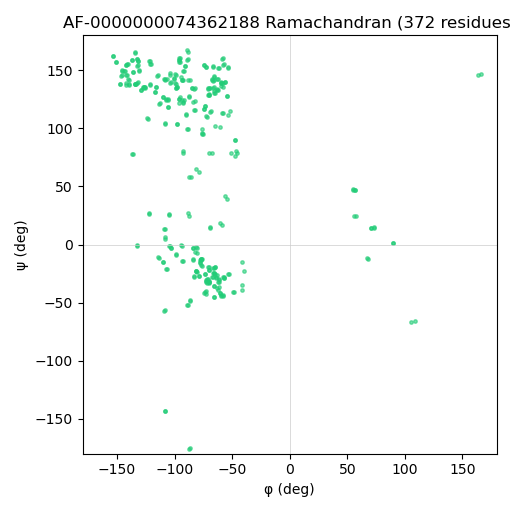122 ? -6.852 34.594 17.562 1 95.12 122 ALA A O 1
ATOM 945 N N . HIS A 1 123 ? -6.457 32.812 18.812 1 96 123 HIS A N 1
ATOM 946 C CA . HIS A 1 123 ? -7.867 32.688 19.156 1 96 123 HIS A CA 1
ATOM 947 C C . HIS A 1 123 ? -8.031 32.188 20.594 1 96 123 HIS A C 1
ATOM 949 O O . HIS A 1 123 ? -7.273 31.312 21.031 1 96 123 HIS A O 1
ATOM 955 N N . GLN A 1 124 ? -9.016 32.594 21.328 1 96.38 124 GLN A N 1
ATOM 956 C CA . GLN A 1 124 ? -9.188 32.312 22.75 1 96.38 124 GLN A CA 1
ATOM 957 C C . GLN A 1 124 ? -9.828 30.938 22.984 1 96.38 124 GLN A C 1
ATOM 959 O O . GLN A 1 124 ? -9.633 30.328 24.031 1 96.38 124 GLN A O 1
ATOM 964 N N . HIS A 1 125 ? -10.625 30.469 22 1 97.38 125 HIS A N 1
ATOM 965 C CA . HIS A 1 125 ? -11.289 29.188 22.156 1 97.38 125 HIS A CA 1
ATOM 966 C C . HIS A 1 125 ? -10.492 28.078 21.484 1 97.38 125 HIS A C 1
ATOM 968 O O . HIS A 1 125 ? -9.727 28.328 20.562 1 97.38 125 HIS A O 1
ATOM 974 N N . GLU A 1 126 ? -10.797 26.906 21.969 1 96.12 126 GLU A N 1
ATOM 975 C CA . GLU A 1 126 ? -10.242 25.719 21.297 1 96.12 126 GLU A CA 1
ATOM 976 C C . GLU A 1 126 ? -10.844 25.547 19.906 1 96.12 126 GLU A C 1
ATOM 978 O O . GLU A 1 126 ? -12.047 25.766 19.719 1 96.12 126 GLU A O 1
ATOM 983 N N . LEU A 1 127 ? -10.023 25.141 19.016 1 96 127 LEU A N 1
ATOM 984 C CA . LEU A 1 127 ? -10.461 24.906 17.641 1 96 127 LEU A CA 1
ATOM 985 C C . LEU A 1 127 ? -10.617 23.406 17.375 1 96 127 LEU A C 1
ATOM 987 O O . LEU A 1 127 ? -9.789 22.609 17.812 1 96 127 LEU A O 1
ATOM 991 N N . SER A 1 128 ? -11.641 23.078 16.672 1 96.12 128 SER A N 1
ATOM 992 C CA . SER A 1 128 ? -11.906 21.672 16.375 1 96.12 128 SER A CA 1
ATOM 993 C C . SER A 1 128 ? -11.648 21.359 14.906 1 96.12 128 SER A C 1
ATOM 995 O O . SER A 1 128 ? -11.961 22.172 14.031 1 96.12 128 SER A O 1
ATOM 997 N N . LEU A 1 129 ? -11.102 20.156 14.75 1 96.06 129 LEU A N 1
ATOM 998 C CA . LEU A 1 129 ? -10.82 19.703 13.391 1 96.06 129 LEU A CA 1
ATOM 999 C C . LEU A 1 129 ? -12.109 19.406 12.633 1 96.06 129 LEU A C 1
ATOM 1001 O O . LEU A 1 129 ? -12.992 18.719 13.148 1 96.06 129 LEU A O 1
ATOM 1005 N N . SER A 1 130 ? -12.234 19.969 11.453 1 94.38 130 SER A N 1
ATOM 1006 C CA . SER A 1 130 ? -13.359 19.703 10.555 1 94.38 130 SER A CA 1
ATOM 1007 C C . SER A 1 130 ? -12.883 19.156 9.219 1 94.38 130 SER A C 1
ATOM 1009 O O . SER A 1 130 ? -11.875 19.609 8.68 1 94.38 130 SER A O 1
ATOM 1011 N N . TYR A 1 131 ? -13.57 18.125 8.695 1 93.25 131 TYR A N 1
ATOM 1012 C CA . TYR A 1 131 ? -13.18 17.484 7.441 1 93.25 131 TYR A CA 1
ATOM 1013 C C . TYR A 1 131 ? -13.805 18.188 6.246 1 93.25 131 TYR A C 1
ATOM 1015 O O . TYR A 1 131 ? -13.93 17.609 5.164 1 93.25 131 TYR A O 1
ATOM 1023 N N . GLY A 1 132 ? -14.141 19.422 6.395 1 86.81 132 GLY A N 1
ATOM 1024 C CA . GLY A 1 132 ? -14.703 20.328 5.402 1 86.81 132 GLY A CA 1
ATOM 1025 C C . GLY A 1 132 ? -15.281 21.594 6.004 1 86.81 132 GLY A C 1
ATOM 1026 O O . GLY A 1 132 ? -15.625 21.625 7.188 1 86.81 132 GLY A O 1
ATOM 1027 N N . VAL A 1 133 ? -15.141 22.672 5.207 1 77.62 133 VAL A N 1
ATOM 1028 C CA . VAL A 1 133 ? -15.688 23.938 5.684 1 77.62 133 VAL A CA 1
ATOM 1029 C C . VAL A 1 133 ? -16.969 24.266 4.922 1 77.62 133 VAL A C 1
ATOM 1031 O O . VAL A 1 133 ? -16.984 24.25 3.689 1 77.62 133 VAL A O 1
ATOM 1034 N N . PRO A 1 134 ? -18.109 24.359 5.664 1 69.56 134 PRO A N 1
ATOM 1035 C CA . PRO A 1 134 ? -19.359 24.766 4.988 1 69.56 134 PRO A CA 1
ATOM 1036 C C . PRO A 1 134 ? -19.25 26.125 4.309 1 69.56 134 PRO A C 1
ATOM 1038 O O . PRO A 1 134 ? -18.688 27.062 4.883 1 69.56 134 PRO A O 1
ATOM 1041 N N . VAL A 1 135 ? -19.312 26.094 2.953 1 64.62 135 VAL A N 1
ATOM 1042 C CA . VAL A 1 135 ? -19.359 27.359 2.236 1 64.62 135 VAL A CA 1
ATOM 1043 C C . VAL A 1 135 ? -20.766 27.969 2.361 1 64.62 135 VAL A C 1
ATOM 1045 O O . VAL A 1 135 ? -21.75 27.328 2.037 1 64.62 135 VAL A O 1
ATOM 1048 N N . VAL A 1 136 ? -20.984 28.859 3.311 1 57.97 136 VAL A N 1
ATOM 1049 C CA . VAL A 1 136 ? -22.266 29.547 3.426 1 57.97 136 VAL A CA 1
ATOM 1050 C C . VAL A 1 136 ? -22.406 30.578 2.311 1 57.97 136 VAL A C 1
ATOM 1052 O O . VAL A 1 136 ? -21.5 31.391 2.092 1 57.97 136 VAL A O 1
ATOM 1055 N N . PRO A 1 137 ? -23.312 30.281 1.385 1 54.91 137 PRO A N 1
ATOM 1056 C CA . PRO A 1 137 ? -23.578 31.344 0.401 1 54.91 137 PRO A CA 1
ATOM 1057 C C . PRO A 1 137 ? -23.812 32.719 1.044 1 54.91 137 PRO A C 1
ATOM 1059 O O . PRO A 1 137 ? -24.562 32.812 2.016 1 54.91 137 PRO A O 1
ATOM 1062 N N . ARG A 1 138 ? -22.781 33.594 1.292 1 52.12 138 ARG A N 1
ATOM 1063 C CA . ARG A 1 138 ? -23.078 34.938 1.746 1 52.12 138 ARG A CA 1
ATOM 1064 C C . ARG A 1 138 ? -24.047 35.625 0.792 1 52.12 138 ARG A C 1
ATOM 1066 O O . ARG A 1 138 ? -23.984 35.438 -0.423 1 52.12 138 ARG A O 1
ATOM 1073 N N . ARG A 1 139 ? -25.141 36.156 1.361 1 47.25 139 ARG A N 1
ATOM 1074 C CA . ARG A 1 139 ? -26.047 37.094 0.682 1 47.25 139 ARG A CA 1
ATOM 1075 C C . ARG A 1 139 ? -25.266 38.25 0.077 1 47.25 139 ARG A C 1
ATOM 1077 O O . ARG A 1 139 ? -24.5 38.938 0.771 1 47.25 139 ARG A O 1
ATOM 1084 N N . GLY A 1 140 ? -25.25 38.375 -1.396 1 51.31 140 GLY A N 1
ATOM 1085 C CA . GLY A 1 140 ? -24.797 39.438 -2.275 1 51.31 140 GLY A CA 1
ATOM 1086 C C . GLY A 1 140 ? -23.484 39.125 -2.965 1 51.31 140 GLY A C 1
ATOM 1087 O O . GLY A 1 140 ? -23.078 39.844 -3.893 1 51.31 140 GLY A O 1
ATOM 1088 N N . SER A 1 141 ? -22.297 39.031 -2.156 1 50.25 141 SER A N 1
ATOM 1089 C CA . SER A 1 141 ? -21.031 38.844 -2.859 1 50.25 141 SER A CA 1
ATOM 1090 C C . SER A 1 141 ? -20.953 37.469 -3.51 1 50.25 141 SER A C 1
ATOM 1092 O O . SER A 1 141 ? -21.422 36.469 -2.945 1 50.25 141 SER A O 1
ATOM 1094 N N . ASN A 1 142 ? -20.906 37.375 -4.781 1 51 142 ASN A N 1
ATOM 1095 C CA . ASN A 1 142 ? -20.75 36.281 -5.723 1 51 142 ASN A CA 1
ATOM 1096 C C . ASN A 1 142 ? -19.688 35.281 -5.258 1 51 142 ASN A C 1
ATOM 1098 O O . ASN A 1 142 ? -19.5 34.219 -5.875 1 51 142 ASN A O 1
ATOM 1102 N N . THR A 1 143 ? -18.625 35.812 -4.59 1 56.22 143 THR A N 1
ATOM 1103 C CA . THR A 1 143 ? -17.5 34.875 -4.461 1 56.22 143 THR A CA 1
ATOM 1104 C C . THR A 1 143 ? -17.578 34.094 -3.146 1 56.22 143 THR A C 1
ATOM 1106 O O . THR A 1 143 ? -17.438 34.688 -2.068 1 56.22 143 THR A O 1
ATOM 1109 N N . ASP A 1 144 ? -18.312 33.094 -2.885 1 69.75 144 ASP A N 1
ATOM 1110 C CA . ASP A 1 144 ? -18.688 32.156 -1.826 1 69.75 144 ASP A CA 1
ATOM 1111 C C . ASP A 1 144 ? -17.453 31.469 -1.245 1 69.75 144 ASP A C 1
ATOM 1113 O O . ASP A 1 144 ? -17.484 30.266 -0.978 1 69.75 144 ASP A O 1
ATOM 1117 N N . HIS A 1 145 ? -16.344 32.312 -1.106 1 78.81 145 HIS A N 1
ATOM 1118 C CA . HIS A 1 145 ? -15.148 31.672 -0.558 1 78.81 145 HIS A CA 1
ATOM 1119 C C . HIS A 1 145 ? -15.008 31.969 0.934 1 78.81 145 HIS A C 1
ATOM 1121 O O . HIS A 1 145 ? -15.422 33.031 1.408 1 78.81 145 HIS A O 1
ATOM 1127 N N . GLU A 1 146 ? -14.625 31 1.708 1 87.69 146 GLU A N 1
ATOM 1128 C CA . GLU A 1 146 ? -14.18 31.172 3.088 1 87.69 146 GLU A CA 1
ATOM 1129 C C . GLU A 1 146 ? -12.68 31.438 3.154 1 87.69 146 GLU A C 1
ATOM 1131 O O . GLU A 1 146 ? -11.922 30.953 2.318 1 87.69 146 GLU A O 1
ATOM 1136 N N . TYR A 1 147 ? -12.328 32.375 4.121 1 92.38 147 TYR A N 1
ATOM 1137 C CA . TYR A 1 147 ? -10.922 32.719 4.266 1 92.38 147 TYR A CA 1
ATOM 1138 C C . TYR A 1 147 ? -10.383 32.281 5.621 1 92.38 147 TYR A C 1
ATOM 1140 O O . TYR A 1 147 ? -11.094 32.344 6.621 1 92.38 147 TYR A O 1
ATOM 1148 N N . CYS A 1 148 ? -9.164 31.906 5.59 1 95.38 148 CYS A N 1
ATOM 1149 C CA . CYS A 1 148 ? -8.469 31.578 6.824 1 95.38 148 CYS A CA 1
ATOM 1150 C C . CYS A 1 148 ? -8.289 32.812 7.699 1 95.38 148 CYS A C 1
ATOM 1152 O O . CYS A 1 148 ? -7.824 33.844 7.227 1 95.38 148 CYS A O 1
ATOM 1154 N N . ASN A 1 149 ? -8.555 32.719 8.961 1 96.06 149 ASN A N 1
ATOM 1155 C CA . ASN A 1 149 ? -8.508 33.875 9.867 1 96.06 149 ASN A CA 1
ATOM 1156 C C . ASN A 1 149 ? -7.078 34.188 10.305 1 96.06 149 ASN A C 1
ATOM 1158 O O . ASN A 1 149 ? -6.828 35.219 10.938 1 96.06 149 ASN A O 1
ATOM 1162 N N . ILE A 1 150 ? -6.156 33.344 9.852 1 95.5 150 ILE A N 1
ATOM 1163 C CA . ILE A 1 150 ? -4.77 33.594 10.242 1 95.5 150 ILE A CA 1
ATOM 1164 C C . ILE A 1 150 ? -3.967 34.094 9.039 1 95.5 150 ILE A C 1
ATOM 1166 O O . ILE A 1 150 ? -3.484 35.219 9.031 1 95.5 150 ILE A O 1
ATOM 1170 N N . CYS A 1 151 ? -3.949 33.344 7.953 1 95.56 151 CYS A N 1
ATOM 1171 C CA . CYS A 1 151 ? -3.117 33.719 6.816 1 95.56 151 CYS A CA 1
ATOM 1172 C C . CYS A 1 151 ? -3.912 34.531 5.809 1 95.56 151 CYS A C 1
ATOM 1174 O O . CYS A 1 151 ? -3.334 35.156 4.91 1 95.56 151 CYS A O 1
ATOM 1176 N N . LYS A 1 152 ? -5.223 34.531 5.922 1 95.56 152 LYS A N 1
ATOM 1177 C CA .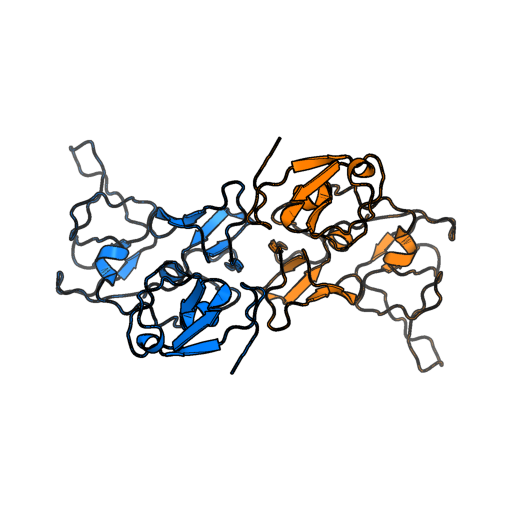 LYS A 1 152 ? -6.148 35.344 5.133 1 95.56 152 LYS A CA 1
ATOM 1178 C C . LYS A 1 152 ? -6.25 34.812 3.703 1 95.56 152 LYS A C 1
ATOM 1180 O O . LYS A 1 152 ? -6.734 35.5 2.814 1 95.56 152 LYS A O 1
ATOM 1185 N N . ASN A 1 153 ? -5.762 33.562 3.457 1 94.5 153 ASN A N 1
ATOM 1186 C CA . ASN A 1 153 ? -5.953 32.906 2.166 1 94.5 153 ASN A CA 1
ATOM 1187 C C . ASN A 1 153 ? -7.258 32.125 2.127 1 94.5 153 ASN A C 1
ATOM 1189 O O . ASN A 1 153 ? -7.898 31.922 3.16 1 94.5 153 ASN A O 1
ATOM 1193 N N . ILE A 1 154 ? -7.629 31.766 0.926 1 91.88 154 ILE A N 1
ATOM 1194 C CA . ILE A 1 154 ? -8.891 31.062 0.715 1 91.88 154 ILE A CA 1
ATOM 1195 C C . ILE A 1 154 ? -8.836 29.703 1.398 1 91.88 154 ILE A C 1
ATOM 1197 O O . ILE A 1 154 ? -7.836 28.984 1.302 1 91.88 154 ILE A O 1
ATOM 1201 N N . LEU A 1 155 ? -9.867 29.438 2.168 1 92.25 155 LEU A N 1
ATOM 1202 C CA . LEU A 1 155 ? -10.109 28.094 2.684 1 92.25 155 LEU A CA 1
ATOM 1203 C C . LEU A 1 155 ? -10.984 27.281 1.722 1 92.25 155 LEU A C 1
ATOM 1205 O O . LEU A 1 155 ? -12.172 27.578 1.56 1 92.25 155 LEU A O 1
ATOM 1209 N N . GLU A 1 156 ? -10.336 26.281 1.129 1 91.12 156 GLU A N 1
ATOM 1210 C CA . GLU A 1 156 ? -11.109 25.438 0.224 1 91.12 156 GLU A CA 1
ATOM 1211 C C . GLU A 1 156 ? -12.102 24.562 0.993 1 91.12 156 GLU A C 1
ATOM 1213 O O . GLU A 1 156 ? -11.734 23.922 1.975 1 91.12 156 GLU A O 1
ATOM 1218 N N . ALA A 1 157 ? -13.375 24.5 0.522 1 88.38 157 ALA A N 1
ATOM 1219 C CA . ALA A 1 157 ? -14.469 23.797 1.205 1 88.38 157 ALA A CA 1
ATOM 1220 C C . ALA A 1 157 ? -14.164 22.297 1.328 1 88.38 157 ALA A C 1
ATOM 1222 O O . ALA A 1 157 ? -14.594 21.656 2.287 1 88.38 157 ALA A O 1
ATOM 1223 N N . ARG A 1 158 ? -13.508 21.781 0.435 1 91 158 ARG A N 1
ATOM 1224 C CA . ARG A 1 158 ? -13.305 20.344 0.397 1 91 158 ARG A CA 1
ATOM 1225 C C . ARG A 1 158 ? -12.133 19.922 1.29 1 91 158 ARG A C 1
ATOM 1227 O O . ARG A 1 158 ? -11.945 18.734 1.564 1 91 158 ARG A O 1
ATOM 1234 N N . HIS A 1 159 ? -11.312 20.859 1.764 1 95.31 159 HIS A N 1
ATOM 1235 C CA . HIS A 1 159 ? -10.148 20.547 2.588 1 95.31 159 HIS A CA 1
ATOM 1236 C C . HIS A 1 159 ? -10.469 20.688 4.07 1 95.31 159 HIS A C 1
ATOM 1238 O O . HIS A 1 159 ? -11.5 21.266 4.434 1 95.31 159 HIS A O 1
ATOM 1244 N N . TRP A 1 160 ? -9.609 20.047 4.824 1 96.56 160 TRP A N 1
ATOM 1245 C CA . TRP A 1 160 ? -9.805 20.094 6.27 1 96.56 160 TRP A CA 1
ATOM 1246 C C . TRP A 1 160 ? -9.438 21.469 6.82 1 96.56 160 TRP A C 1
ATOM 1248 O O . TRP A 1 160 ? -8.656 22.203 6.215 1 96.56 160 TRP A O 1
ATOM 1258 N N . ALA A 1 161 ? -10.102 21.75 7.934 1 96.38 161 ALA A N 1
ATOM 1259 C CA . ALA A 1 161 ? -9.844 23.016 8.625 1 96.38 161 ALA A CA 1
ATOM 1260 C C . ALA A 1 161 ? -10.094 22.875 10.125 1 96.38 161 ALA A C 1
ATOM 1262 O O . ALA A 1 161 ? -10.68 21.891 10.578 1 96.38 161 ALA A O 1
ATOM 1263 N N . TYR A 1 162 ? -9.453 23.766 10.805 1 95.88 162 TYR A N 1
ATOM 1264 C CA . TYR A 1 162 ? -9.812 23.922 12.211 1 95.88 162 TYR A CA 1
ATOM 1265 C C . TYR A 1 162 ? -10.766 25.094 12.406 1 95.88 162 TYR A C 1
ATOM 1267 O O . TYR A 1 162 ? -10.539 26.188 11.867 1 95.88 162 TYR A O 1
ATOM 1275 N N . SER A 1 163 ? -11.828 24.828 13.227 1 95.81 163 SER A N 1
ATOM 1276 C CA . SER A 1 163 ? -12.852 25.844 13.391 1 95.81 163 SER A CA 1
ATOM 1277 C C . SER A 1 163 ? -13.258 26 14.852 1 95.81 163 SER A C 1
ATOM 1279 O O . SER A 1 163 ? -13.18 25.031 15.625 1 95.81 163 SER A O 1
ATOM 1281 N N . CYS A 1 164 ? -13.617 27.188 15.211 1 96.44 164 CYS A N 1
ATOM 1282 C CA . CYS A 1 164 ? -14.227 27.422 16.516 1 96.44 164 CYS A CA 1
ATOM 1283 C C . CYS A 1 164 ? -15.734 27.172 16.453 1 96.44 164 CYS A C 1
ATOM 1285 O O . CYS A 1 164 ? -16.406 27.641 15.539 1 96.44 164 CYS A O 1
ATOM 1287 N N . GLN A 1 165 ? -16.203 26.484 17.406 1 93 165 GLN A N 1
ATOM 1288 C CA . GLN A 1 165 ? -17.625 26.141 17.422 1 93 165 GLN A CA 1
ATOM 1289 C C . GLN A 1 165 ? -18.469 27.328 17.844 1 93 165 GLN A C 1
ATOM 1291 O O . GLN A 1 165 ? -19.672 27.375 17.562 1 93 165 GLN A O 1
ATOM 1296 N N . ASN A 1 166 ? -17.875 28.328 18.469 1 94.88 166 ASN A N 1
ATOM 1297 C CA . ASN A 1 166 ? -18.609 29.438 19.062 1 94.88 166 ASN A CA 1
ATOM 1298 C C . ASN A 1 166 ? -18.391 30.75 18.297 1 94.88 166 ASN A C 1
ATOM 1300 O O . ASN A 1 166 ? -19.109 31.719 18.5 1 94.88 166 ASN A O 1
ATOM 1304 N N . CYS A 1 167 ? -17.391 30.75 17.469 1 95 167 CYS A N 1
ATOM 1305 C CA . CYS A 1 167 ? -17.016 31.969 16.75 1 95 167 CYS A CA 1
ATOM 1306 C C . CYS A 1 167 ? -16.828 31.672 15.258 1 95 167 CYS A C 1
ATOM 1308 O O . CYS A 1 167 ? -16.672 30.516 14.859 1 95 167 CYS A O 1
ATOM 1310 N N . ASP A 1 168 ? -16.938 32.688 14.383 1 91.19 168 ASP A N 1
ATOM 1311 C CA . ASP A 1 168 ? -16.625 32.531 12.961 1 91.19 168 ASP A CA 1
ATOM 1312 C C . ASP A 1 168 ? -15.125 32.625 12.719 1 91.19 168 ASP A C 1
ATOM 1314 O O . ASP A 1 168 ? -14.625 33.594 12.148 1 91.19 168 ASP A O 1
ATOM 1318 N N . PHE A 1 169 ? -14.484 31.656 13.281 1 94.88 169 PHE A N 1
ATOM 1319 C CA . PHE A 1 169 ? -13.039 31.562 13.164 1 94.88 169 PHE A CA 1
ATOM 1320 C C . PHE A 1 169 ? -12.633 30.219 12.57 1 94.88 169 PHE A C 1
ATOM 1322 O O . PHE A 1 169 ? -12.812 29.172 13.195 1 94.88 169 PHE A O 1
ATOM 1329 N N . ASN A 1 170 ? -12.18 30.25 11.352 1 95.38 170 ASN A N 1
ATOM 1330 C CA . ASN A 1 170 ? -11.742 29.078 10.594 1 95.38 170 ASN A CA 1
ATOM 1331 C C . ASN A 1 170 ? -10.328 29.266 10.055 1 95.38 170 ASN A C 1
ATOM 1333 O O . ASN A 1 170 ? -9.984 30.328 9.539 1 95.38 170 ASN A O 1
ATOM 1337 N N . VAL A 1 171 ? -9.539 28.203 10.227 1 96.06 171 VAL A N 1
ATOM 1338 C CA . VAL A 1 171 ? -8.148 28.344 9.805 1 96.06 171 VAL A CA 1
ATOM 1339 C C . VAL A 1 171 ? -7.664 27.062 9.141 1 96.06 171 VAL A C 1
ATOM 1341 O O . VAL A 1 171 ? -8.219 25.984 9.375 1 96.06 171 VAL A O 1
ATOM 1344 N N . HIS A 1 172 ? -6.648 27.188 8.266 1 95.81 172 HIS A N 1
ATOM 1345 C CA . HIS A 1 172 ? -6.008 26.031 7.66 1 95.81 172 HIS A CA 1
ATOM 1346 C C . HIS A 1 172 ? -5.449 25.094 8.727 1 95.81 172 HIS A C 1
ATOM 1348 O O . HIS A 1 172 ? -5.078 25.531 9.82 1 95.81 172 HIS A O 1
ATOM 1354 N N . THR A 1 173 ? -5.352 23.859 8.328 1 95 173 THR A N 1
ATOM 1355 C CA . THR A 1 173 ? -4.727 22.891 9.227 1 95 173 THR A CA 1
ATOM 1356 C C . THR A 1 173 ? -3.285 23.297 9.539 1 95 173 THR A C 1
ATOM 1358 O O . THR A 1 173 ? -2.857 23.266 10.695 1 95 173 THR A O 1
ATOM 1361 N N . ALA A 1 174 ? -2.549 23.75 8.547 1 92.25 174 ALA A N 1
ATOM 1362 C CA . ALA A 1 174 ? -1.156 24.156 8.719 1 92.25 174 ALA A CA 1
ATOM 1363 C C . ALA A 1 174 ? -1.052 25.391 9.609 1 92.25 174 ALA A C 1
ATOM 1365 O O . ALA A 1 174 ? -0.132 25.5 10.422 1 92.25 174 ALA A O 1
ATOM 1366 N N . CYS A 1 175 ? -1.996 26.281 9.492 1 94.69 175 CYS A N 1
ATOM 1367 C CA . CYS A 1 175 ? -1.986 27.516 10.281 1 94.69 175 CYS A CA 1
ATOM 1368 C C . CYS A 1 175 ? -2.312 27.234 11.742 1 94.69 175 CYS A C 1
ATOM 1370 O O . CYS A 1 175 ? -1.803 27.906 12.633 1 94.69 175 CYS A O 1
ATOM 1372 N N . ALA A 1 176 ? -3.135 26.266 11.961 1 94.69 176 ALA A N 1
ATOM 1373 C CA . ALA A 1 176 ? -3.574 25.938 13.312 1 94.69 176 ALA A CA 1
ATOM 1374 C C . ALA A 1 176 ? -2.514 25.141 14.062 1 94.69 176 ALA A C 1
ATOM 1376 O O . ALA A 1 176 ? -2.479 25.141 15.297 1 94.69 176 ALA A O 1
ATOM 1377 N N . THR A 1 177 ? -1.639 24.359 13.312 1 89.88 177 THR A N 1
ATOM 1378 C CA . THR A 1 177 ? -0.764 23.391 13.961 1 89.88 177 THR A CA 1
ATOM 1379 C C . THR A 1 177 ? 0.687 23.859 13.922 1 89.88 177 THR A C 1
ATOM 1381 O O . THR A 1 177 ? 1.6 23.109 14.25 1 89.88 177 THR A O 1
ATOM 1384 N N . LYS A 1 178 ? 0.974 24.938 13.508 1 79.06 178 LYS A N 1
ATOM 1385 C CA . LYS A 1 178 ? 2.34 25.453 13.492 1 79.06 178 LYS A CA 1
ATOM 1386 C C . LYS A 1 178 ? 2.971 25.375 14.883 1 79.06 178 LYS A C 1
ATOM 1388 O O . LYS A 1 178 ? 4.184 25.188 15.008 1 79.06 178 LYS A O 1
ATOM 1393 N N . GLU A 1 179 ? 2.195 25.375 15.906 1 67.19 179 GLU A N 1
ATOM 1394 C CA . GLU A 1 179 ? 2.697 25.375 17.281 1 67.19 179 GLU A CA 1
ATOM 1395 C C . GLU A 1 179 ? 2.531 24 17.922 1 67.19 179 GLU A C 1
ATOM 1397 O O . GLU A 1 179 ? 2.869 23.797 19.078 1 67.19 179 GLU A O 1
ATOM 1402 N N . VAL A 1 180 ? 1.921 23.094 17.062 1 60.91 180 VAL A N 1
ATOM 1403 C CA . VAL A 1 180 ? 1.641 21.781 17.625 1 60.91 180 VAL A CA 1
ATOM 1404 C C . VAL A 1 180 ? 2.768 20.812 17.25 1 60.91 180 VAL A C 1
ATOM 1406 O O . VAL A 1 180 ? 3.281 20.844 16.125 1 60.91 180 VAL A O 1
ATOM 1409 N N . VAL A 1 181 ? 3.492 20.172 18.172 1 54.5 181 VAL A N 1
ATOM 1410 C CA . VAL A 1 181 ? 4.52 19.172 17.938 1 54.5 181 VAL A CA 1
ATOM 1411 C C . VAL A 1 181 ? 3.91 17.969 17.219 1 54.5 181 VAL A C 1
ATOM 1413 O O . VAL A 1 181 ? 2.906 17.406 17.672 1 54.5 181 VAL A O 1
ATOM 1416 N N . PRO A 1 182 ? 4.055 17.766 15.891 1 53.34 182 PRO A N 1
ATOM 1417 C CA . PRO A 1 182 ? 3.518 16.656 15.102 1 53.34 182 PRO A CA 1
ATOM 1418 C C . PRO A 1 182 ? 3.656 15.312 15.82 1 53.34 182 PRO A C 1
ATOM 1420 O O . PRO A 1 182 ? 3 14.344 15.438 1 53.34 182 PRO A O 1
ATOM 1423 N N . GLY A 1 183 ? 4.332 14.953 16.812 1 45.69 183 GLY A N 1
ATOM 1424 C CA . GLY A 1 183 ? 4.695 13.617 17.25 1 45.69 183 GLY A CA 1
ATOM 1425 C C . GLY A 1 183 ? 3.496 12.758 17.594 1 45.69 183 GLY A C 1
ATOM 1426 O O . GLY A 1 183 ? 3.643 11.562 17.875 1 45.69 183 GLY A O 1
ATOM 1427 N N . LEU A 1 184 ? 2.373 13.109 18.172 1 45.66 184 LEU A N 1
ATOM 1428 C CA . LEU A 1 184 ? 1.534 12.297 19.047 1 45.66 184 LEU A CA 1
ATOM 1429 C C . LEU A 1 184 ? 0.558 11.453 18.234 1 45.66 184 LEU A C 1
ATOM 1431 O O . LEU A 1 184 ? -0.487 11.953 17.797 1 45.66 184 LEU A O 1
ATOM 1435 N N . TYR A 1 185 ? 1.012 10.656 17.391 1 41.56 185 TYR A N 1
ATOM 1436 C CA . TYR A 1 185 ? 0.117 9.672 16.781 1 41.56 185 TYR A CA 1
ATOM 1437 C C . TYR A 1 185 ? -0.72 8.969 17.844 1 41.56 185 TYR A C 1
ATOM 1439 O O . TYR A 1 185 ? -0.178 8.359 18.766 1 41.56 185 TYR A O 1
ATOM 1447 N N . GLN A 1 186 ? -1.749 9.516 18.438 1 35.94 186 GLN A N 1
ATOM 1448 C CA . GLN A 1 186 ? -2.578 8.781 19.391 1 35.94 186 GLN A CA 1
ATOM 1449 C C . GLN A 1 186 ? -3.35 7.664 18.703 1 35.94 186 GLN A C 1
ATOM 1451 O O . GLN A 1 186 ? -4.117 7.914 17.766 1 35.94 186 GLN A O 1
ATOM 1456 N N . ASP A 1 187 ? -2.807 6.574 18.406 1 36.75 187 ASP A N 1
ATOM 1457 C CA . ASP A 1 187 ? -3.566 5.391 18.016 1 36.75 187 ASP A CA 1
ATOM 1458 C C . ASP A 1 187 ? -4.754 5.168 18.953 1 36.75 187 ASP A C 1
ATOM 1460 O O . ASP A 1 187 ? -4.59 5.133 20.172 1 36.75 187 ASP A O 1
ATOM 1464 N N . ASP A 1 188 ? -5.836 5.809 18.891 1 34.44 188 ASP A N 1
ATOM 1465 C CA . ASP A 1 188 ? -6.918 5.309 19.734 1 34.44 188 ASP A CA 1
ATOM 1466 C C . ASP A 1 188 ? -7.355 3.912 19.297 1 34.44 188 ASP A C 1
ATOM 1468 O O . ASP A 1 188 ? -7.367 3.607 18.109 1 34.44 188 ASP A O 1
ATOM 1472 N N . MET B 1 1 ? 9.555 4.062 -25.672 1 69.75 1 MET B N 1
ATOM 1473 C CA . MET B 1 1 ? 8.82 4.957 -24.781 1 69.75 1 MET B CA 1
ATOM 1474 C C . MET B 1 1 ? 9.234 4.75 -23.328 1 69.75 1 MET B C 1
ATOM 1476 O O . MET B 1 1 ? 9.43 3.613 -22.891 1 69.75 1 MET B O 1
ATOM 1480 N N . ASP B 1 2 ? 9.789 5.707 -22.672 1 83.81 2 ASP B N 1
ATOM 1481 C CA . ASP B 1 2 ? 10.227 5.691 -21.266 1 83.81 2 ASP B CA 1
ATOM 1482 C C . ASP B 1 2 ? 9.117 6.199 -20.344 1 83.81 2 ASP B C 1
ATOM 1484 O O . ASP B 1 2 ? 8.367 7.105 -20.719 1 83.81 2 ASP B O 1
ATOM 1488 N N . TYR B 1 3 ? 8.844 5.379 -19.469 1 88.5 3 TYR B N 1
ATOM 1489 C CA . TYR B 1 3 ? 7.84 5.824 -18.516 1 88.5 3 TYR B CA 1
ATOM 1490 C C . TYR B 1 3 ? 8.266 5.512 -17.094 1 88.5 3 TYR B C 1
ATOM 1492 O O . TYR B 1 3 ? 9.188 4.719 -16.875 1 88.5 3 TYR B O 1
ATOM 1500 N N . LYS B 1 4 ? 7.562 6.164 -16.219 1 89.94 4 LYS B N 1
ATOM 1501 C CA . LYS B 1 4 ? 7.828 5.961 -14.797 1 89.94 4 LYS B CA 1
ATOM 1502 C C . LYS B 1 4 ? 6.879 4.922 -14.203 1 89.94 4 LYS B C 1
ATOM 1504 O O . LYS B 1 4 ? 5.676 4.945 -14.477 1 89.94 4 LYS B O 1
ATOM 1509 N N . HIS B 1 5 ? 7.496 3.947 -13.562 1 92.81 5 HIS B N 1
ATOM 1510 C CA . HIS B 1 5 ? 6.723 2.986 -12.789 1 92.81 5 HIS B CA 1
ATOM 1511 C C . HIS B 1 5 ? 6.918 3.207 -11.289 1 92.81 5 HIS B C 1
ATOM 1513 O O . HIS B 1 5 ? 8.031 3.463 -10.836 1 92.81 5 HIS B O 1
ATOM 1519 N N . PHE B 1 6 ? 5.914 3.062 -10.5 1 90.31 6 PHE B N 1
ATOM 1520 C CA . PHE B 1 6 ? 5.969 3.451 -9.094 1 90.31 6 PHE B CA 1
ATOM 1521 C C . PHE B 1 6 ? 6.883 2.521 -8.305 1 90.31 6 PHE B C 1
ATOM 1523 O O . PHE B 1 6 ? 7.32 2.857 -7.207 1 90.31 6 PHE B O 1
ATOM 1530 N N . SER B 1 7 ? 7.156 1.364 -8.828 1 92.38 7 SER B N 1
ATOM 1531 C CA . SER B 1 7 ? 7.961 0.393 -8.094 1 92.38 7 SER B CA 1
ATOM 1532 C C . SER B 1 7 ? 9.453 0.657 -8.273 1 92.38 7 SER B C 1
ATOM 1534 O O . SER B 1 7 ? 10.281 -0.011 -7.66 1 92.38 7 SER B O 1
ATOM 1536 N N . HIS B 1 8 ? 9.797 1.63 -9.078 1 91.12 8 HIS B N 1
ATOM 1537 C CA . HIS B 1 8 ? 11.195 1.901 -9.391 1 91.12 8 HIS B CA 1
ATOM 1538 C C . HIS B 1 8 ? 11.43 3.391 -9.625 1 91.12 8 HIS B C 1
ATOM 1540 O O . HIS B 1 8 ? 10.625 4.055 -10.281 1 91.12 8 HIS B O 1
ATOM 1546 N N . PRO B 1 9 ? 12.547 3.945 -9.102 1 86.62 9 PRO B N 1
ATOM 1547 C CA . PRO B 1 9 ? 12.766 5.391 -9.195 1 86.62 9 PRO B CA 1
ATOM 1548 C C . PRO B 1 9 ? 13.156 5.84 -10.602 1 86.62 9 PRO B C 1
ATOM 1550 O O . PRO B 1 9 ? 12.898 6.984 -10.977 1 86.62 9 PRO B O 1
ATOM 1553 N N . HIS B 1 10 ? 13.742 4.98 -11.422 1 90.94 10 HIS B N 1
ATOM 1554 C CA . HIS B 1 10 ? 14.18 5.355 -12.758 1 90.94 10 HIS B CA 1
ATOM 1555 C C . HIS B 1 10 ? 13.125 5 -13.805 1 90.94 10 HIS B C 1
ATOM 1557 O O . HIS B 1 10 ? 12.289 4.121 -13.578 1 90.94 10 HIS B O 1
ATOM 1563 N N . ASN B 1 11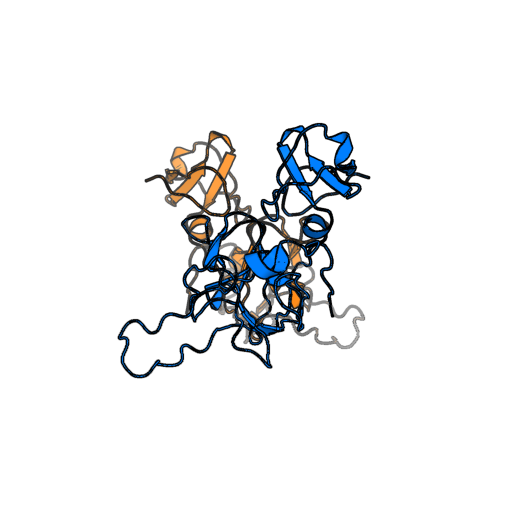 ? 13.234 5.711 -14.906 1 93.06 11 ASN B N 1
ATOM 1564 C CA . ASN B 1 11 ? 12.352 5.395 -16.016 1 93.06 11 ASN B CA 1
ATOM 1565 C C . ASN B 1 11 ? 12.641 4.016 -16.594 1 93.06 11 ASN B C 1
ATOM 1567 O O . ASN B 1 11 ? 13.805 3.621 -16.719 1 93.06 11 ASN B O 1
ATOM 1571 N N . LEU B 1 12 ? 11.633 3.371 -16.938 1 93.38 12 LEU B N 1
ATOM 1572 C CA . LEU B 1 12 ? 11.766 2.064 -17.562 1 93.38 12 LEU B CA 1
ATOM 1573 C C . LEU B 1 12 ? 11.617 2.176 -19.078 1 93.38 12 LEU B C 1
ATOM 1575 O O . LEU B 1 12 ? 10.852 3.006 -19.578 1 93.38 12 LEU B O 1
ATOM 1579 N N . ILE B 1 13 ? 12.352 1.325 -19.75 1 93.38 13 ILE B N 1
ATOM 1580 C CA . ILE B 1 13 ? 12.289 1.262 -21.203 1 93.38 13 ILE B CA 1
ATOM 1581 C C . ILE B 1 13 ? 11.75 -0.097 -21.641 1 93.38 13 ILE B C 1
ATOM 1583 O O . ILE B 1 13 ? 12.148 -1.133 -21.094 1 93.38 13 ILE B O 1
ATOM 1587 N N . ILE B 1 14 ? 10.898 -0.05 -22.547 1 91.12 14 ILE B N 1
ATOM 1588 C CA . ILE B 1 14 ? 10.289 -1.283 -23.031 1 91.12 14 ILE B CA 1
ATOM 1589 C C . ILE B 1 14 ? 11.203 -1.952 -24.047 1 91.12 14 ILE B C 1
ATOM 1591 O O . ILE B 1 14 ? 11.656 -1.311 -25 1 91.12 14 ILE B O 1
ATOM 1595 N N . HIS B 1 15 ? 11.523 -3.152 -23.734 1 85 15 HIS B N 1
ATOM 1596 C CA . HIS B 1 15 ? 12.312 -3.986 -24.641 1 85 15 HIS B CA 1
ATOM 1597 C C . HIS B 1 15 ? 11.57 -5.27 -24.984 1 85 15 HIS B C 1
ATOM 1599 O O . HIS B 1 15 ? 10.594 -5.625 -24.328 1 85 15 HIS B O 1
ATOM 1605 N N . ARG B 1 16 ? 12.047 -5.73 -26.094 1 78.25 16 ARG B N 1
ATOM 1606 C CA . ARG B 1 16 ? 11.672 -7.125 -26.297 1 78.25 16 ARG B CA 1
ATOM 1607 C C . ARG B 1 16 ? 12.609 -8.062 -25.547 1 78.25 16 ARG B C 1
ATOM 1609 O O . ARG B 1 16 ? 13.812 -7.812 -25.453 1 78.25 16 ARG B O 1
ATOM 1616 N N . ALA B 1 17 ? 12.109 -9.062 -24.828 1 71 17 ALA B N 1
ATOM 1617 C CA . ALA B 1 17 ? 12.859 -9.945 -23.953 1 71 17 ALA B CA 1
ATOM 1618 C C . ALA B 1 17 ? 14.109 -10.484 -24.641 1 71 17 ALA B C 1
ATOM 1620 O O . ALA B 1 17 ? 15.172 -10.594 -24.016 1 71 17 ALA B O 1
ATOM 1621 N N . TYR B 1 18 ? 13.992 -10.828 -25.875 1 67.81 18 TYR B N 1
ATOM 1622 C CA . TYR B 1 18 ? 15.109 -11.422 -26.578 1 67.81 18 TYR B CA 1
ATOM 1623 C C . TYR B 1 18 ? 16.266 -10.43 -26.719 1 67.81 18 TYR B C 1
ATOM 1625 O O . TYR B 1 18 ? 17.406 -10.828 -26.938 1 67.81 18 TYR B O 1
ATOM 1633 N N . GLU B 1 19 ? 15.922 -9.188 -26.562 1 72.38 19 GLU B N 1
ATOM 1634 C CA . GLU B 1 19 ? 16.938 -8.148 -26.719 1 72.38 19 GLU B CA 1
ATOM 1635 C C . GLU B 1 19 ? 17.844 -8.078 -25.5 1 72.38 19 GLU B C 1
ATOM 1637 O O . GLU B 1 19 ? 18.938 -7.5 -25.547 1 72.38 19 GLU B O 1
ATOM 1642 N N . LEU B 1 20 ? 17.438 -8.734 -24.469 1 73.69 20 LEU B N 1
ATOM 1643 C CA . LEU B 1 20 ? 18.219 -8.648 -23.234 1 73.69 20 LEU B CA 1
ATOM 1644 C C . LEU B 1 20 ? 19.422 -9.586 -23.297 1 73.69 20 LEU B C 1
ATOM 1646 O O . LEU B 1 20 ? 20.453 -9.32 -22.672 1 73.69 20 LEU B O 1
ATOM 1650 N N . GLY B 1 21 ? 19.328 -10.609 -24.125 1 69.56 21 GLY B N 1
ATOM 1651 C CA . GLY B 1 21 ? 20.422 -11.531 -24.328 1 69.56 21 GLY B CA 1
ATOM 1652 C C . GLY B 1 21 ? 20.734 -12.375 -23.109 1 69.56 21 GLY B C 1
ATOM 1653 O O . GLY B 1 21 ? 21.672 -13.18 -23.125 1 69.56 21 GLY B O 1
ATOM 1654 N N . ILE B 1 22 ? 20.219 -12.086 -21.984 1 75.81 22 ILE B N 1
ATOM 1655 C CA . ILE B 1 22 ? 20.453 -12.836 -20.75 1 75.81 22 ILE B CA 1
ATOM 1656 C C . ILE B 1 22 ? 19.125 -13.141 -20.062 1 75.81 22 ILE B C 1
ATOM 1658 O O . ILE B 1 22 ? 18.125 -12.445 -20.297 1 75.81 22 ILE B O 1
ATOM 1662 N N . GLN B 1 23 ? 19.172 -14.227 -19.422 1 84.06 23 GLN B N 1
ATOM 1663 C CA . GLN B 1 23 ? 17.984 -14.539 -18.625 1 84.06 23 GLN B CA 1
ATOM 1664 C C . GLN B 1 23 ? 17.922 -13.656 -17.375 1 84.06 23 GLN B C 1
ATOM 1666 O O . GLN B 1 23 ? 18.875 -13.578 -16.609 1 84.06 23 GLN B O 1
ATOM 1671 N N . VAL B 1 24 ? 16.875 -12.914 -17.312 1 88.44 24 VAL B N 1
ATOM 1672 C CA . VAL B 1 24 ? 16.672 -12.039 -16.156 1 88.44 24 VAL B CA 1
ATOM 1673 C C . VAL B 1 24 ? 15.367 -12.398 -15.461 1 88.44 24 VAL B C 1
ATOM 1675 O O . VAL B 1 24 ? 14.492 -13.031 -16.047 1 88.44 24 VAL B O 1
ATOM 1678 N N . ASN B 1 25 ? 15.297 -12.078 -14.203 1 90.88 25 ASN B N 1
ATOM 1679 C CA . ASN B 1 25 ? 14.062 -12.273 -13.445 1 90.88 25 ASN B CA 1
ATOM 1680 C C . ASN B 1 25 ? 13.281 -10.977 -13.297 1 90.88 25 ASN B C 1
ATOM 1682 O O . ASN B 1 25 ? 13.875 -9.906 -13.125 1 90.88 25 ASN B O 1
ATOM 1686 N N . CYS B 1 26 ? 12.039 -11.18 -13.367 1 93.25 26 CYS B N 1
ATOM 1687 C CA . CYS B 1 26 ? 11.141 -10.055 -13.156 1 93.25 26 CYS B CA 1
ATOM 1688 C C . CYS B 1 26 ? 11.156 -9.602 -11.703 1 93.25 26 CYS B C 1
ATOM 1690 O O . CYS B 1 26 ? 11.031 -10.422 -10.789 1 93.25 26 CYS B O 1
ATOM 1692 N N . SER B 1 27 ? 11.234 -8.305 -11.492 1 94.19 27 SER B N 1
ATOM 1693 C CA . SER B 1 27 ? 11.266 -7.762 -10.141 1 94.19 27 SER B CA 1
ATOM 1694 C C . SER B 1 27 ? 9.883 -7.758 -9.516 1 94.19 27 SER B C 1
ATOM 1696 O O . SER B 1 27 ? 9.742 -7.586 -8.305 1 94.19 27 SER B O 1
ATOM 1698 N N . GLY B 1 28 ? 8.844 -7.953 -10.281 1 93.81 28 GLY B N 1
ATOM 1699 C CA . GLY B 1 28 ? 7.473 -7.977 -9.789 1 93.81 28 GLY B CA 1
ATOM 1700 C C . GLY B 1 28 ? 7.039 -9.344 -9.297 1 93.81 28 GLY B C 1
ATOM 1701 O O . GLY B 1 28 ? 6.57 -9.477 -8.164 1 93.81 28 GLY B O 1
ATOM 1702 N N . CYS B 1 29 ? 7.281 -10.289 -10.062 1 91.38 29 CYS B N 1
ATOM 1703 C CA . CYS B 1 29 ? 6.793 -11.617 -9.711 1 91.38 29 CYS B CA 1
ATOM 1704 C C . CYS B 1 29 ? 7.949 -12.57 -9.406 1 91.38 29 CYS B C 1
ATOM 1706 O O . CYS B 1 29 ? 7.738 -13.688 -8.953 1 91.38 29 CYS B O 1
ATOM 1708 N N . ASN B 1 30 ? 9.141 -12.242 -9.68 1 90.38 30 ASN B N 1
ATOM 1709 C CA . ASN B 1 30 ? 10.375 -12.984 -9.43 1 90.38 30 ASN B CA 1
ATOM 1710 C C . ASN B 1 30 ? 10.484 -14.203 -10.336 1 90.38 30 ASN B C 1
ATOM 1712 O O . ASN B 1 30 ? 11.273 -15.117 -10.062 1 90.38 30 ASN B O 1
ATOM 1716 N N . SER B 1 31 ? 9.68 -14.289 -11.375 1 87.5 31 SER B N 1
ATOM 1717 C CA . SER B 1 31 ? 9.789 -15.336 -12.375 1 87.5 31 SER B CA 1
ATOM 1718 C C . SER B 1 31 ? 10.688 -14.914 -13.523 1 87.5 31 SER B C 1
ATOM 1720 O O . SER B 1 31 ? 10.867 -13.719 -13.781 1 87.5 31 SER B O 1
ATOM 1722 N N . PRO B 1 32 ? 11.266 -15.906 -14.141 1 86.94 32 PRO B N 1
ATOM 1723 C CA . PRO B 1 32 ? 12.148 -15.578 -15.258 1 86.94 32 PRO B CA 1
ATOM 1724 C C . PRO B 1 32 ? 11.406 -14.898 -16.406 1 86.94 32 PRO B C 1
ATOM 1726 O O . PRO B 1 32 ? 10.266 -15.258 -16.719 1 86.94 32 PRO B O 1
ATOM 1729 N N . CYS B 1 33 ? 12.047 -13.852 -16.859 1 85.5 33 CYS B N 1
ATOM 1730 C CA . CYS B 1 33 ? 11.539 -13.227 -18.078 1 85.5 33 CYS B CA 1
ATOM 1731 C C . CYS B 1 33 ? 11.914 -14.047 -19.297 1 85.5 33 CYS B C 1
ATOM 1733 O O . CYS B 1 33 ? 13.094 -14.25 -19.578 1 85.5 33 CYS B O 1
ATOM 1735 N N . ASP B 1 34 ? 10.93 -14.766 -19.672 1 73.31 34 ASP B N 1
ATOM 1736 C CA . ASP B 1 34 ? 11.203 -15.672 -20.781 1 73.31 34 ASP B CA 1
ATOM 1737 C C . ASP B 1 34 ? 11.641 -14.898 -22.016 1 73.31 34 ASP B C 1
ATOM 1739 O O . ASP B 1 34 ? 11.273 -13.742 -22.203 1 73.31 34 ASP B O 1
ATOM 1743 N N . ASN B 1 35 ? 12.578 -15.406 -22.562 1 61.06 35 ASN B N 1
ATOM 1744 C CA . ASN B 1 35 ? 13.164 -14.883 -23.797 1 61.06 35 ASN B CA 1
ATOM 1745 C C . ASN B 1 35 ? 12.148 -14.875 -24.938 1 61.06 35 ASN B C 1
ATOM 1747 O O . ASN B 1 35 ? 12.523 -14.836 -26.109 1 61.06 35 ASN B O 1
ATOM 1751 N N . THR B 1 36 ? 10.961 -14.953 -24.438 1 61.69 36 THR B N 1
ATOM 1752 C CA . THR B 1 36 ? 9.984 -14.969 -25.516 1 61.69 36 THR B CA 1
ATOM 1753 C C . THR B 1 36 ? 9.594 -13.547 -25.922 1 61.69 36 THR B C 1
ATOM 1755 O O . THR B 1 36 ? 10.172 -12.578 -25.422 1 61.69 36 THR B O 1
ATOM 1758 N N . THR B 1 37 ? 8.594 -13.359 -26.891 1 59.91 37 THR B N 1
ATOM 1759 C CA . THR B 1 37 ? 8.156 -12.164 -27.594 1 59.91 37 THR B CA 1
ATOM 1760 C C . THR B 1 37 ? 7.453 -11.195 -26.656 1 59.91 37 THR B C 1
ATOM 1762 O O . THR B 1 37 ? 6.961 -10.148 -27.078 1 59.91 37 THR B O 1
ATOM 1765 N N . THR B 1 38 ? 7.652 -11.477 -25.391 1 73.25 38 THR B N 1
ATOM 1766 C CA . THR B 1 38 ? 6.871 -10.586 -24.531 1 73.25 38 THR B CA 1
ATOM 1767 C C . THR B 1 38 ? 7.695 -9.375 -24.109 1 73.25 38 THR B C 1
ATOM 1769 O O . THR B 1 38 ? 8.922 -9.43 -24.094 1 73.25 38 THR B O 1
ATOM 1772 N N . ALA B 1 39 ? 7.047 -8.297 -24.062 1 84.12 39 ALA B N 1
ATOM 1773 C CA . ALA B 1 39 ? 7.672 -7.031 -23.672 1 84.12 39 ALA B CA 1
ATOM 1774 C C . ALA B 1 39 ? 8.172 -7.086 -22.234 1 84.12 39 ALA B C 1
ATOM 1776 O O . ALA B 1 39 ? 7.539 -7.699 -21.375 1 84.12 39 ALA B O 1
ATOM 1777 N N . VAL B 1 40 ? 9.383 -6.637 -22.125 1 89.94 40 VAL B N 1
ATOM 1778 C CA . VAL B 1 40 ? 9.977 -6.48 -20.812 1 89.94 40 VAL B CA 1
ATOM 1779 C C . VAL B 1 40 ? 10.297 -5.008 -20.562 1 89.94 40 VAL B C 1
ATOM 1781 O O . VAL B 1 40 ? 10.844 -4.328 -21.438 1 89.94 40 VAL B O 1
ATOM 1784 N N . HIS B 1 41 ? 9.906 -4.504 -19.453 1 93.75 41 HIS B N 1
ATOM 1785 C CA . HIS B 1 41 ? 10.219 -3.148 -19.031 1 93.75 41 HIS B CA 1
ATOM 1786 C C . HIS B 1 41 ? 11.484 -3.113 -18.188 1 93.75 41 HIS B C 1
ATOM 1788 O O . HIS B 1 41 ? 11.555 -3.75 -17.125 1 93.75 41 HIS B O 1
ATOM 1794 N N . ALA B 1 42 ? 12.445 -2.312 -18.672 1 93.38 42 ALA B N 1
ATOM 1795 C CA . ALA B 1 42 ? 13.75 -2.543 -18.047 1 93.38 42 ALA B CA 1
ATOM 1796 C C . ALA B 1 42 ? 14.414 -1.226 -17.672 1 93.38 42 ALA B C 1
ATOM 1798 O O . ALA B 1 42 ? 14.242 -0.213 -18.344 1 93.38 42 ALA B O 1
ATOM 1799 N N . CYS B 1 43 ? 15 -1.186 -16.531 1 93.81 43 CYS B N 1
ATOM 1800 C CA . CYS B 1 43 ? 16.078 -0.277 -16.141 1 93.81 43 CYS B CA 1
ATOM 1801 C C . CYS B 1 43 ? 17.406 -1.02 -16.031 1 93.81 43 CYS B C 1
ATOM 1803 O O . CYS B 1 43 ? 17.688 -1.628 -15 1 93.81 43 CYS B O 1
ATOM 1805 N N . HIS B 1 44 ? 18.266 -0.889 -16.969 1 89.88 44 HIS B N 1
ATOM 1806 C CA . HIS B 1 44 ? 19.469 -1.714 -17.094 1 89.88 44 HIS B CA 1
ATOM 1807 C C . HIS B 1 44 ? 20.5 -1.338 -16.047 1 89.88 44 HIS B C 1
ATOM 1809 O O . HIS B 1 44 ? 21.109 -2.213 -15.422 1 89.88 44 HIS B O 1
ATOM 1815 N N . PRO B 1 45 ? 20.672 -0.067 -15.844 1 91 45 PRO B N 1
ATOM 1816 C CA . PRO B 1 45 ? 21.672 0.295 -14.836 1 91 45 PRO B CA 1
ATOM 1817 C C . PRO B 1 45 ? 21.375 -0.316 -13.469 1 91 45 PRO B C 1
ATOM 1819 O O . PRO B 1 45 ? 22.297 -0.61 -12.711 1 91 45 PRO B O 1
ATOM 1822 N N . CYS B 1 46 ? 20.125 -0.57 -13.172 1 92 46 CYS B N 1
ATOM 1823 C CA . CYS B 1 46 ? 19.734 -1.063 -11.852 1 92 46 CYS B CA 1
ATOM 1824 C C . CYS B 1 46 ? 19.438 -2.557 -11.891 1 92 46 CYS B C 1
ATOM 1826 O O . CYS B 1 46 ? 19.062 -3.148 -10.875 1 92 46 CYS B O 1
ATOM 1828 N N . ASN B 1 47 ? 19.5 -3.186 -13.031 1 91.81 47 ASN B N 1
ATOM 1829 C CA . ASN B 1 47 ? 19.109 -4.582 -13.195 1 91.81 47 ASN B CA 1
ATOM 1830 C C . ASN B 1 47 ? 17.688 -4.832 -12.703 1 91.81 47 ASN B C 1
ATOM 1832 O O . ASN B 1 47 ? 17.453 -5.773 -11.945 1 91.81 47 ASN B O 1
ATOM 1836 N N . TYR B 1 48 ? 16.875 -3.969 -13.133 1 94.25 48 TYR B N 1
ATOM 1837 C CA . TYR B 1 48 ? 15.461 -4.012 -12.789 1 94.25 48 TYR B CA 1
ATOM 1838 C C . TYR B 1 48 ? 14.609 -4.312 -14.016 1 94.25 48 TYR B C 1
ATOM 1840 O O . TYR B 1 48 ? 14.648 -3.572 -15 1 94.25 48 TYR B O 1
ATOM 1848 N N . PHE B 1 49 ? 13.836 -5.41 -13.914 1 93.5 49 PHE B N 1
ATOM 1849 C CA . PHE B 1 49 ? 13.055 -5.879 -15.055 1 93.5 49 PHE B CA 1
ATOM 1850 C C . PHE B 1 49 ? 11.633 -6.234 -14.625 1 93.5 49 PHE B C 1
ATOM 1852 O O . PHE B 1 49 ? 11.438 -6.82 -13.555 1 93.5 49 PHE B O 1
ATOM 1859 N N . LEU B 1 50 ? 10.703 -5.836 -15.469 1 93.38 50 LEU B N 1
ATOM 1860 C CA . LEU B 1 50 ? 9.312 -6.207 -15.234 1 93.38 50 LEU B CA 1
ATOM 1861 C C . LEU B 1 50 ? 8.703 -6.852 -16.469 1 93.38 50 LEU B C 1
ATOM 1863 O O . LEU B 1 50 ? 8.93 -6.387 -17.594 1 93.38 50 LEU B O 1
ATOM 1867 N N . HIS B 1 51 ? 8.008 -7.941 -16.141 1 91.19 51 HIS B N 1
ATOM 1868 C CA . HIS B 1 51 ? 7.098 -8.398 -17.188 1 91.19 51 HIS B CA 1
ATOM 1869 C C . HIS B 1 51 ? 6.098 -7.309 -17.562 1 91.19 51 HIS B C 1
ATOM 1871 O O . HIS B 1 51 ? 5.875 -6.371 -16.781 1 91.19 51 HIS B O 1
ATOM 1877 N N . ASP B 1 52 ? 5.555 -7.512 -18.75 1 89.94 52 ASP B N 1
ATOM 1878 C CA . ASP B 1 52 ? 4.504 -6.59 -19.172 1 89.94 52 ASP B CA 1
ATOM 1879 C C . ASP B 1 52 ? 3.32 -6.621 -18.203 1 89.94 52 ASP B C 1
ATOM 1881 O O . ASP B 1 52 ? 2.795 -5.574 -17.828 1 89.94 52 ASP B O 1
ATOM 1885 N N . HIS B 1 53 ? 2.889 -7.77 -17.781 1 88.88 53 HIS B N 1
ATOM 1886 C CA . HIS B 1 53 ? 1.731 -7.887 -16.906 1 88.88 53 HIS B CA 1
ATOM 1887 C C . HIS B 1 53 ? 2.053 -7.375 -15.508 1 88.88 53 HIS B C 1
ATOM 1889 O O . HIS B 1 53 ? 1.167 -6.887 -14.797 1 88.88 53 HIS B O 1
ATOM 1895 N N . CYS B 1 54 ? 3.287 -7.473 -15.078 1 92.12 54 CYS B N 1
ATOM 1896 C CA . CYS B 1 54 ? 3.672 -6.906 -13.789 1 92.12 54 CYS B CA 1
ATOM 1897 C C . CYS B 1 54 ? 3.736 -5.387 -13.852 1 92.12 54 CYS B C 1
ATOM 1899 O O . CYS B 1 54 ? 3.314 -4.703 -12.914 1 92.12 54 CYS B O 1
ATOM 1901 N N . ALA B 1 55 ? 4.25 -4.871 -14.945 1 91.75 55 ALA B N 1
ATOM 1902 C CA . ALA B 1 55 ? 4.344 -3.428 -15.141 1 91.75 55 ALA B CA 1
ATOM 1903 C C . ALA B 1 55 ? 2.959 -2.793 -15.211 1 91.75 55 ALA B C 1
ATOM 1905 O O . ALA B 1 55 ? 2.777 -1.638 -14.82 1 91.75 55 ALA B O 1
ATOM 1906 N N . ASN B 1 56 ? 2.045 -3.574 -15.672 1 91.06 56 ASN B N 1
ATOM 1907 C CA . ASN B 1 56 ? 0.704 -3.039 -15.875 1 91.06 56 ASN B CA 1
ATOM 1908 C C . ASN B 1 56 ? -0.282 -3.592 -14.852 1 91.06 56 ASN B C 1
ATOM 1910 O O . ASN B 1 56 ? -1.497 -3.486 -15.031 1 91.06 56 ASN B O 1
ATOM 1914 N N . ALA B 1 57 ? 0.24 -4.191 -13.852 1 92.06 57 ALA B N 1
ATOM 1915 C CA . ALA B 1 57 ? -0.622 -4.738 -12.805 1 92.06 57 ALA B CA 1
ATOM 1916 C C . ALA B 1 57 ? -1.488 -3.646 -12.188 1 92.06 57 ALA B C 1
ATOM 1918 O O . ALA B 1 57 ? -1.021 -2.529 -11.953 1 92.06 57 ALA B O 1
ATOM 1919 N N . GLY B 1 58 ? -2.748 -4.008 -11.945 1 93.25 58 GLY B N 1
ATOM 1920 C CA . GLY B 1 58 ? -3.631 -3.068 -11.273 1 93.25 58 GLY B CA 1
ATOM 1921 C C . GLY B 1 58 ? -3.16 -2.699 -9.883 1 93.25 58 GLY B C 1
ATOM 1922 O O . GLY B 1 58 ? -2.535 -3.512 -9.195 1 93.25 58 GLY B O 1
ATOM 1923 N N . ARG B 1 59 ? -3.521 -1.514 -9.477 1 94.75 59 ARG B N 1
ATOM 1924 C CA . ARG B 1 59 ? -3.107 -1.043 -8.156 1 94.75 59 ARG B CA 1
ATOM 1925 C C . ARG B 1 59 ? -3.826 -1.81 -7.055 1 94.75 59 ARG B C 1
ATOM 1927 O O . ARG B 1 59 ? -3.412 -1.771 -5.895 1 94.75 59 ARG B O 1
ATOM 1934 N N . TYR B 1 60 ? -4.949 -2.369 -7.449 1 95.81 60 TYR B N 1
ATOM 1935 C CA . TYR B 1 60 ? -5.68 -3.217 -6.512 1 95.81 60 TYR B CA 1
ATOM 1936 C C . TYR B 1 60 ? -6.512 -4.254 -7.25 1 95.81 60 TYR B C 1
ATOM 1938 O O . TYR B 1 60 ? -6.707 -4.156 -8.461 1 95.81 60 TYR B O 1
ATOM 1946 N N . VAL B 1 61 ? -6.941 -5.312 -6.547 1 95.69 61 VAL B N 1
ATOM 1947 C CA . VAL B 1 61 ? -7.836 -6.328 -7.102 1 95.69 61 VAL B CA 1
ATOM 1948 C C . VAL B 1 61 ? -8.875 -6.727 -6.055 1 95.69 61 VAL B C 1
ATOM 1950 O O . VAL B 1 61 ? -8.57 -6.773 -4.859 1 95.69 61 VAL B O 1
ATOM 1953 N N . LYS B 1 62 ? -10.07 -6.855 -6.492 1 95.19 62 LYS B N 1
ATOM 1954 C CA . LYS B 1 62 ? -11.102 -7.512 -5.688 1 95.19 62 LYS B CA 1
ATOM 1955 C C . LYS B 1 62 ? -11.117 -9.016 -5.941 1 95.19 62 LYS B C 1
ATOM 1957 O O . LYS B 1 62 ? -11.695 -9.477 -6.926 1 95.19 62 LYS B O 1
AT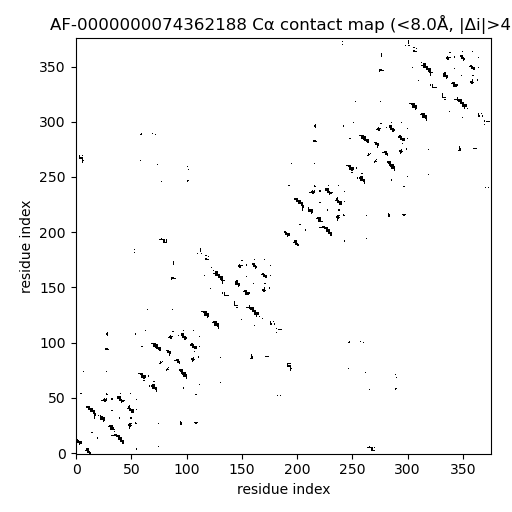OM 1962 N N . HIS B 1 63 ? -10.531 -9.727 -5.094 1 95.62 63 HIS B N 1
ATOM 1963 C CA . HIS B 1 63 ? -10.344 -11.156 -5.297 1 95.62 63 HIS B CA 1
ATOM 1964 C C . HIS B 1 63 ? -11.477 -11.961 -4.656 1 95.62 63 HIS B C 1
ATOM 1966 O O . HIS B 1 63 ? -11.875 -11.672 -3.525 1 95.62 63 HIS B O 1
ATOM 1972 N N . PRO B 1 64 ? -11.93 -13 -5.266 1 94.06 64 PRO B N 1
ATOM 1973 C CA . PRO B 1 64 ? -13.047 -13.789 -4.746 1 94.06 64 PRO B CA 1
ATOM 1974 C C . PRO B 1 64 ? -12.711 -14.508 -3.445 1 94.06 64 PRO B C 1
ATOM 1976 O O . PRO B 1 64 ? -13.602 -14.781 -2.637 1 94.06 64 PRO B O 1
ATOM 1979 N N . CYS B 1 65 ? -11.477 -14.828 -3.23 1 94.31 65 CYS B N 1
ATOM 1980 C CA . CYS B 1 65 ? -11.094 -15.562 -2.027 1 94.31 65 CYS B CA 1
ATOM 1981 C C . CYS B 1 65 ? -11.039 -14.641 -0.819 1 94.31 65 CYS B C 1
ATOM 1983 O O . CYS B 1 65 ? -11.016 -15.102 0.323 1 94.31 65 CYS B O 1
ATOM 1985 N N . HIS B 1 66 ? -11.008 -13.352 -1.006 1 95.38 66 HIS B N 1
ATOM 1986 C CA . HIS B 1 66 ? -10.938 -12.328 0.029 1 95.38 66 HIS B CA 1
ATOM 1987 C C . HIS B 1 66 ? -11.891 -11.18 -0.264 1 95.38 66 HIS B C 1
ATOM 1989 O O . HIS B 1 66 ? -11.461 -10.062 -0.568 1 95.38 66 HIS B O 1
ATOM 1995 N N . LYS B 1 67 ? -13.133 -11.398 -0.003 1 93 67 LYS B N 1
ATOM 1996 C CA . LYS B 1 67 ? -14.203 -10.523 -0.484 1 93 67 LYS B CA 1
ATOM 1997 C C . LYS B 1 67 ? -14.352 -9.297 0.407 1 93 67 LYS B C 1
ATOM 1999 O O . LYS B 1 67 ? -14.805 -8.242 -0.049 1 93 67 LYS B O 1
ATOM 2004 N N . ALA B 1 68 ? -13.938 -9.367 1.591 1 92.69 68 ALA B N 1
ATOM 2005 C CA . ALA B 1 68 ? -14.18 -8.32 2.578 1 92.69 68 ALA B CA 1
ATOM 2006 C C . ALA B 1 68 ? -13.375 -7.062 2.258 1 92.69 68 ALA B C 1
ATOM 2008 O O . ALA B 1 68 ? -13.82 -5.945 2.533 1 92.69 68 ALA B O 1
ATOM 2009 N N . HIS B 1 69 ? -12.188 -7.207 1.673 1 94.12 69 HIS B N 1
ATOM 2010 C CA . HIS B 1 69 ? -11.289 -6.09 1.407 1 94.12 69 HIS B CA 1
ATOM 2011 C C . HIS B 1 69 ? -10.609 -6.238 0.051 1 94.12 69 HIS B C 1
ATOM 2013 O O . HIS B 1 69 ? -10.227 -7.344 -0.338 1 94.12 69 HIS B O 1
ATOM 2019 N N . PRO B 1 70 ? -10.453 -5.078 -0.625 1 95.38 70 PRO B N 1
ATOM 2020 C CA . PRO B 1 70 ? -9.586 -5.168 -1.806 1 95.38 70 PRO B CA 1
ATOM 2021 C C . PRO B 1 70 ? -8.133 -5.469 -1.452 1 95.38 70 PRO B C 1
ATOM 2023 O O . PRO B 1 70 ? -7.66 -5.078 -0.382 1 95.38 70 PRO B O 1
ATOM 2026 N N . LEU B 1 71 ? -7.508 -6.223 -2.275 1 97.38 71 LEU B N 1
ATOM 2027 C CA . LEU B 1 71 ? -6.074 -6.457 -2.133 1 97.38 71 LEU B CA 1
ATOM 2028 C C . LEU B 1 71 ? -5.273 -5.383 -2.855 1 97.38 71 LEU B C 1
ATOM 2030 O O . LEU B 1 71 ? -5.484 -5.137 -4.047 1 97.38 71 LEU B O 1
ATOM 2034 N N . ILE B 1 72 ? -4.352 -4.75 -2.16 1 97.19 72 ILE B N 1
ATOM 2035 C CA . ILE B 1 72 ? -3.588 -3.629 -2.689 1 97.19 72 ILE B CA 1
ATOM 2036 C C . ILE B 1 72 ? -2.232 -4.121 -3.195 1 97.19 72 ILE B C 1
ATOM 2038 O O . ILE B 1 72 ? -1.579 -4.938 -2.543 1 97.19 72 ILE B O 1
ATOM 2042 N N . LEU B 1 73 ? -1.855 -3.621 -4.395 1 96.69 73 LEU B N 1
ATOM 2043 C CA . LEU B 1 73 ? -0.552 -3.98 -4.941 1 96.69 73 LEU B CA 1
ATOM 2044 C C . LEU B 1 73 ? 0.565 -3.242 -4.211 1 96.69 73 LEU B C 1
ATOM 2046 O O . LEU B 1 73 ? 0.626 -2.01 -4.242 1 96.69 73 LEU B O 1
ATOM 2050 N N . LEU B 1 74 ? 1.407 -4.012 -3.562 1 96.06 74 LEU B N 1
ATOM 2051 C CA . LEU B 1 74 ? 2.588 -3.469 -2.898 1 96.06 74 LEU B CA 1
ATOM 2052 C C . LEU B 1 74 ? 3.861 -3.885 -3.627 1 96.06 74 LEU B C 1
ATOM 2054 O O . LEU B 1 74 ? 4.055 -5.066 -3.92 1 96.06 74 LEU B O 1
ATOM 2058 N N . PRO B 1 75 ? 4.703 -2.926 -3.98 1 92.69 75 PRO B N 1
ATOM 2059 C CA . PRO B 1 75 ? 5.949 -3.283 -4.664 1 92.69 75 PRO B CA 1
ATOM 2060 C C . PRO B 1 75 ? 6.898 -4.09 -3.781 1 92.69 75 PRO B C 1
ATOM 2062 O O . PRO B 1 75 ? 7.797 -4.766 -4.289 1 92.69 75 PRO B O 1
ATOM 2065 N N . HIS B 1 76 ? 6.777 -3.959 -2.512 1 92 76 HIS B N 1
ATOM 2066 C CA . HIS B 1 76 ? 7.531 -4.734 -1.53 1 92 76 HIS B CA 1
ATOM 2067 C C . HIS B 1 76 ? 6.691 -5.004 -0.285 1 92 76 HIS B C 1
ATOM 2069 O O . HIS B 1 76 ? 5.844 -4.188 0.088 1 92 76 HIS B O 1
ATOM 2075 N N . PRO B 1 77 ? 6.992 -6.16 0.355 1 92.81 77 PRO B N 1
ATOM 2076 C CA . PRO B 1 77 ? 6.258 -6.445 1.589 1 92.81 77 PRO B CA 1
ATOM 2077 C C . PRO B 1 77 ? 6.523 -5.418 2.688 1 92.81 77 PRO B C 1
ATOM 2079 O O . PRO B 1 77 ? 7.652 -4.938 2.824 1 92.81 77 PRO B O 1
ATOM 2082 N N . THR B 1 78 ? 5.527 -5.121 3.404 1 92.38 78 THR B N 1
ATOM 2083 C CA . THR B 1 78 ? 5.66 -4.109 4.445 1 92.38 78 THR B CA 1
ATOM 2084 C C . THR B 1 78 ? 5.719 -4.758 5.828 1 92.38 78 THR B C 1
ATOM 2086 O O . THR B 1 78 ? 5.355 -4.137 6.828 1 92.38 78 THR B O 1
ATOM 2089 N N . TYR B 1 79 ? 6.156 -5.973 5.855 1 90.12 79 TYR B N 1
ATOM 2090 C CA . TYR B 1 79 ? 6.41 -6.672 7.109 1 90.12 79 TYR B CA 1
ATOM 2091 C C . TYR B 1 79 ? 7.832 -6.422 7.594 1 90.12 79 TYR B C 1
ATOM 2093 O O . TYR B 1 79 ? 8.695 -6 6.82 1 90.12 79 TYR B O 1
ATOM 2101 N N . ALA B 1 80 ? 8.141 -6.613 8.875 1 81.5 80 ALA B N 1
ATOM 2102 C CA . ALA B 1 80 ? 9.461 -6.406 9.461 1 81.5 80 ALA B CA 1
ATOM 2103 C C . ALA B 1 80 ? 10.516 -7.254 8.758 1 81.5 80 ALA B C 1
ATOM 2105 O O . ALA B 1 80 ? 11.656 -6.824 8.594 1 81.5 80 ALA B O 1
ATOM 2106 N N . GLY B 1 81 ? 10.203 -8.367 8.219 1 82.25 81 GLY B N 1
ATOM 2107 C CA . GLY B 1 81 ? 11.156 -9.25 7.574 1 82.25 81 GLY B CA 1
ATOM 2108 C C . GLY B 1 81 ? 11.258 -9.023 6.078 1 82.25 81 GLY B C 1
ATOM 2109 O O . GLY B 1 81 ? 12.094 -9.641 5.406 1 82.25 81 GLY B O 1
ATOM 2110 N N . ASN B 1 82 ? 10.484 -8.102 5.551 1 88.75 82 ASN B N 1
ATOM 2111 C CA . ASN B 1 82 ? 10.453 -7.789 4.125 1 88.75 82 ASN B CA 1
ATOM 2112 C C . ASN B 1 82 ? 10.117 -9.016 3.287 1 88.75 82 ASN B C 1
ATOM 2114 O O . ASN B 1 82 ? 10.688 -9.219 2.213 1 88.75 82 ASN B O 1
ATOM 2118 N N . THR B 1 83 ? 9.461 -9.945 3.902 1 93.75 83 THR B N 1
ATOM 2119 C CA . THR B 1 83 ? 8.953 -11.141 3.234 1 93.75 83 THR B CA 1
ATOM 2120 C C . THR B 1 83 ? 7.492 -11.383 3.604 1 93.75 83 THR B C 1
ATOM 2122 O O . THR B 1 83 ? 7.008 -10.875 4.617 1 93.75 83 THR B O 1
ATOM 2125 N N . PHE B 1 84 ? 6.812 -12.055 2.734 1 96.62 84 PHE B N 1
ATOM 2126 C CA . PHE B 1 84 ? 5.449 -12.484 3.029 1 96.62 84 PHE B CA 1
ATOM 2127 C C . PHE B 1 84 ? 5.25 -13.953 2.662 1 96.62 84 PHE B C 1
ATOM 2129 O O . PHE B 1 84 ? 6.086 -14.539 1.973 1 96.62 84 PHE B O 1
ATOM 2136 N N . ILE B 1 85 ? 4.258 -14.508 3.246 1 97 85 ILE B N 1
ATOM 2137 C CA . ILE B 1 85 ? 3.838 -15.852 2.863 1 97 85 ILE B CA 1
ATOM 2138 C C . ILE B 1 85 ? 2.549 -15.781 2.049 1 97 85 ILE B C 1
ATOM 2140 O O . ILE B 1 85 ? 1.564 -15.18 2.484 1 97 85 ILE B O 1
ATOM 2144 N N . CYS B 1 86 ? 2.611 -16.344 0.928 1 97.44 86 CYS B N 1
ATOM 2145 C CA . CYS B 1 86 ? 1.449 -16.328 0.047 1 97.44 86 CYS B CA 1
ATOM 2146 C C . CYS B 1 86 ? 0.345 -17.219 0.586 1 97.44 86 CYS B C 1
ATOM 2148 O O . CYS B 1 86 ? 0.572 -18.406 0.838 1 97.44 86 CYS B O 1
ATOM 2150 N N . ASN B 1 87 ? -0.846 -16.734 0.711 1 97.38 87 ASN B N 1
ATOM 2151 C CA . ASN B 1 87 ? -1.967 -17.484 1.27 1 97.38 87 ASN B CA 1
ATOM 2152 C C . ASN B 1 87 ? -2.52 -18.484 0.268 1 97.38 87 ASN B C 1
ATOM 2154 O O . ASN B 1 87 ? -3.266 -19.391 0.642 1 97.38 87 ASN B O 1
ATOM 2158 N N . ALA B 1 88 ? -2.115 -18.375 -0.989 1 96.75 88 ALA B N 1
ATOM 2159 C CA . ALA B 1 88 ? -2.594 -19.312 -2.008 1 96.75 88 ALA B CA 1
ATOM 2160 C C . ALA B 1 88 ? -1.701 -20.547 -2.088 1 96.75 88 ALA B C 1
ATOM 2162 O O . ALA B 1 88 ? -2.17 -21.672 -1.912 1 96.75 88 ALA B O 1
ATOM 2163 N N . CYS B 1 89 ? -0.427 -20.344 -2.236 1 94.81 89 CYS B N 1
ATOM 2164 C CA . CYS B 1 89 ? 0.467 -21.469 -2.502 1 94.81 89 CYS B CA 1
ATOM 2165 C C . CYS B 1 89 ? 1.302 -21.812 -1.272 1 94.81 89 CYS B C 1
ATOM 2167 O O . CYS B 1 89 ? 1.929 -22.859 -1.213 1 94.81 89 CYS B O 1
ATOM 2169 N N . GLY B 1 90 ? 1.429 -20.859 -0.366 1 95.31 90 GLY B N 1
ATOM 2170 C CA . GLY B 1 90 ? 2.146 -21.125 0.872 1 95.31 90 GLY B CA 1
ATOM 2171 C C . GLY B 1 90 ? 3.631 -20.828 0.774 1 95.31 90 GLY B C 1
ATOM 2172 O O . GLY B 1 90 ? 4.367 -21 1.749 1 95.31 90 GLY B O 1
ATOM 2173 N N . HIS B 1 91 ? 4.082 -20.375 -0.326 1 95.38 91 HIS B N 1
ATOM 2174 C CA . HIS B 1 91 ? 5.5 -20.062 -0.503 1 95.38 91 HIS B CA 1
ATOM 2175 C C . HIS B 1 91 ? 5.797 -18.609 -0.174 1 95.38 91 HIS B C 1
ATOM 2177 O O . HIS B 1 91 ? 4.945 -17.734 -0.363 1 95.38 91 HIS B O 1
ATOM 2183 N N . PRO B 1 92 ? 6.969 -18.359 0.295 1 96.12 92 PRO B N 1
ATOM 2184 C CA . PRO B 1 92 ? 7.328 -16.984 0.618 1 96.12 92 PRO B CA 1
ATOM 2185 C C . PRO B 1 92 ? 7.59 -16.141 -0.625 1 96.12 92 PRO B C 1
ATOM 2187 O O . PRO B 1 92 ? 7.879 -16.672 -1.695 1 96.12 92 PRO B O 1
ATOM 2190 N N . GLY B 1 93 ? 7.402 -14.852 -0.486 1 95.44 93 GLY B N 1
ATOM 2191 C CA . GLY B 1 93 ? 7.73 -13.859 -1.5 1 95.44 93 GLY B CA 1
ATOM 2192 C C . GLY B 1 93 ? 8.406 -12.625 -0.933 1 95.44 93 GLY B C 1
ATOM 2193 O O . GLY B 1 93 ? 8.281 -12.336 0.259 1 95.44 93 GLY B O 1
ATOM 2194 N N . LYS B 1 94 ? 9.133 -11.906 -1.853 1 93.62 94 LYS B N 1
ATOM 2195 C CA . LYS B 1 94 ? 9.836 -10.695 -1.436 1 93.62 94 LYS B CA 1
ATOM 2196 C C . LYS B 1 94 ? 9.578 -9.547 -2.406 1 93.62 94 LYS B C 1
ATOM 2198 O O . LYS B 1 94 ? 10.102 -8.445 -2.221 1 93.62 94 LYS B O 1
ATOM 2203 N N . SER B 1 95 ? 8.805 -9.805 -3.443 1 94.62 95 SER B N 1
ATOM 2204 C CA . SER B 1 95 ? 8.539 -8.82 -4.488 1 94.62 95 SER B CA 1
ATOM 2205 C C . SER B 1 95 ? 7.109 -8.305 -4.41 1 94.62 95 SER B C 1
ATOM 2207 O O . SER B 1 95 ? 6.602 -8.023 -3.32 1 94.62 95 SER B O 1
ATOM 2209 N N . PHE B 1 96 ? 6.492 -8.055 -5.609 1 96.31 96 PHE B N 1
ATOM 2210 C CA . PHE B 1 96 ? 5.117 -7.574 -5.637 1 96.31 96 PHE B CA 1
ATOM 2211 C C . PHE B 1 96 ? 4.191 -8.531 -4.898 1 96.31 96 PHE B C 1
ATOM 2213 O O . PHE B 1 96 ? 4.332 -9.75 -5.016 1 96.31 96 PHE B O 1
ATOM 2220 N N . SER B 1 97 ? 3.314 -7.984 -4.199 1 96.62 97 SER B N 1
ATOM 2221 C CA . SER B 1 97 ? 2.254 -8.75 -3.553 1 96.62 97 SER B CA 1
ATOM 2222 C C . SER B 1 97 ? 0.928 -7.996 -3.592 1 96.62 97 SER B C 1
ATOM 2224 O O . SER B 1 97 ? 0.9 -6.77 -3.479 1 96.62 97 SER B O 1
ATOM 2226 N N . TYR B 1 98 ? -0.086 -8.688 -3.873 1 97.56 98 TYR B N 1
ATOM 2227 C CA . TYR B 1 98 ? -1.415 -8.18 -3.549 1 97.56 98 TYR B CA 1
ATOM 2228 C C . TYR B 1 98 ? -1.764 -8.461 -2.092 1 97.56 98 TYR B C 1
ATOM 2230 O O . TYR B 1 98 ? -1.976 -9.609 -1.705 1 97.56 98 TYR B O 1
ATOM 2238 N N . CYS B 1 99 ? -1.928 -7.391 -1.343 1 97.94 99 CYS B N 1
ATOM 2239 C CA . CYS B 1 99 ? -1.931 -7.531 0.109 1 97.94 99 CYS B CA 1
ATOM 2240 C C . CYS B 1 99 ? -3.148 -6.848 0.721 1 97.94 99 CYS B C 1
ATOM 2242 O O . CYS B 1 99 ? -3.533 -5.758 0.294 1 97.94 99 CYS B O 1
ATOM 2244 N N . CYS B 1 100 ? -3.799 -7.539 1.6 1 97.62 100 CYS B N 1
ATOM 2245 C CA . CYS B 1 100 ? -4.684 -6.914 2.578 1 97.62 100 CYS B CA 1
ATOM 2246 C C . CYS B 1 100 ? -3.973 -6.73 3.914 1 97.62 100 CYS B C 1
ATOM 2248 O O . CYS B 1 100 ? -3.836 -7.684 4.684 1 97.62 100 CYS B O 1
ATOM 2250 N N . THR B 1 101 ? -3.605 -5.527 4.133 1 95.94 101 THR B N 1
ATOM 2251 C CA . THR B 1 101 ? -2.758 -5.242 5.285 1 95.94 101 THR B CA 1
ATOM 2252 C C . THR B 1 101 ? -3.502 -5.52 6.59 1 95.94 101 THR B C 1
ATOM 2254 O O . THR B 1 101 ? -2.977 -6.191 7.48 1 95.94 101 THR B O 1
ATOM 2257 N N . PRO B 1 102 ? -4.773 -5.094 6.777 1 94.69 102 PRO B N 1
ATOM 2258 C CA . PRO B 1 102 ? -5.473 -5.344 8.039 1 94.69 102 PRO B CA 1
ATOM 2259 C C . PRO B 1 102 ? -5.641 -6.832 8.336 1 94.69 102 PRO B C 1
ATOM 2261 O O . PRO B 1 102 ? -5.602 -7.238 9.5 1 94.69 102 PRO B O 1
ATOM 2264 N N . CYS B 1 103 ? -5.738 -7.648 7.395 1 96.62 103 CYS B N 1
ATOM 2265 C CA . CYS B 1 103 ? -5.996 -9.07 7.59 1 96.62 103 CYS B CA 1
ATOM 2266 C C . CYS B 1 103 ? -4.707 -9.875 7.504 1 96.62 103 CYS B C 1
ATOM 2268 O O . CYS B 1 103 ? -4.707 -11.086 7.742 1 96.62 103 CYS B O 1
ATOM 2270 N N . GLU B 1 104 ? -3.666 -9.25 7.121 1 96.19 104 GLU B N 1
ATOM 2271 C CA . GLU B 1 104 ? -2.379 -9.898 6.891 1 96.19 104 GLU B CA 1
ATOM 2272 C C . GLU B 1 104 ? -2.51 -11.031 5.879 1 96.19 104 GLU B C 1
ATOM 2274 O O . GLU B 1 104 ? -2.059 -12.148 6.137 1 96.19 104 GLU B O 1
ATOM 2279 N N . PHE B 1 105 ? -3.174 -10.805 4.789 1 97.62 105 PHE B N 1
ATOM 2280 C CA . PHE B 1 105 ? -3.398 -11.703 3.666 1 97.62 105 PHE B CA 1
ATOM 2281 C C . PHE B 1 105 ? -2.586 -11.273 2.453 1 97.62 105 PHE B C 1
ATOM 2283 O O . PHE B 1 105 ? -2.678 -10.117 2.016 1 97.62 105 PHE B O 1
ATOM 2290 N N . ASP B 1 106 ? -1.748 -12.133 1.879 1 98.31 106 ASP B N 1
ATOM 2291 C CA . ASP B 1 106 ? -0.863 -11.805 0.766 1 98.31 106 ASP B CA 1
ATOM 2292 C C . ASP B 1 106 ? -0.96 -12.852 -0.341 1 98.31 106 ASP B C 1
ATOM 2294 O O . ASP B 1 106 ? -1.047 -14.047 -0.062 1 98.31 106 ASP B O 1
ATOM 2298 N N . LEU B 1 107 ? -0.948 -12.367 -1.535 1 97.31 107 LEU B N 1
ATOM 2299 C CA . LEU B 1 107 ? -0.866 -13.227 -2.707 1 97.31 107 LEU B CA 1
ATOM 2300 C C . LEU B 1 107 ? 0.28 -12.805 -3.619 1 97.31 107 LEU B C 1
ATOM 2302 O O . LEU B 1 107 ? 0.496 -11.609 -3.832 1 97.31 107 LEU B O 1
ATOM 2306 N N . HIS B 1 108 ? 1.029 -13.773 -4.098 1 95.62 108 HIS B N 1
ATOM 2307 C CA . HIS B 1 108 ? 1.851 -13.469 -5.262 1 95.62 108 HIS B CA 1
ATOM 2308 C C . HIS B 1 108 ? 1.01 -12.883 -6.391 1 95.62 108 HIS B C 1
ATOM 2310 O O . HIS B 1 108 ? -0.173 -13.211 -6.523 1 95.62 108 HIS B O 1
ATOM 2316 N N . VAL B 1 109 ? 1.659 -12.086 -7.18 1 93.81 109 VAL B N 1
ATOM 2317 C CA . VAL B 1 109 ? 0.952 -11.539 -8.336 1 93.81 109 VAL B CA 1
ATOM 2318 C C . VAL B 1 109 ? 0.427 -12.68 -9.203 1 93.81 109 VAL B C 1
ATOM 2320 O O . VAL B 1 109 ? -0.735 -12.672 -9.617 1 93.81 109 VAL B O 1
ATOM 2323 N N . GLY B 1 110 ? 1.247 -13.688 -9.438 1 90.81 110 GLY B N 1
ATOM 2324 C CA . GLY B 1 110 ? 0.832 -14.836 -10.227 1 90.81 110 GLY B CA 1
ATOM 2325 C C . GLY B 1 110 ? -0.317 -15.602 -9.602 1 90.81 110 GLY B C 1
ATOM 2326 O O . GLY B 1 110 ? -1.218 -16.062 -10.305 1 90.81 110 GLY B O 1
ATOM 2327 N N . CYS B 1 111 ? -0.32 -15.75 -8.289 1 94.12 111 CYS B N 1
ATOM 2328 C CA . CYS B 1 111 ? -1.358 -16.5 -7.582 1 94.12 111 CYS B CA 1
ATOM 2329 C C . CYS B 1 111 ? -2.672 -15.719 -7.574 1 94.12 111 CYS B C 1
ATOM 2331 O O . CYS B 1 111 ? -3.748 -16.312 -7.582 1 94.12 111 CYS B O 1
ATOM 2333 N N . ALA B 1 112 ? -2.58 -14.438 -7.586 1 95.06 112 ALA B N 1
ATOM 2334 C CA . ALA B 1 112 ? -3.775 -13.602 -7.566 1 95.06 112 ALA B CA 1
ATOM 2335 C C . ALA B 1 112 ? -4.582 -13.758 -8.852 1 95.06 112 ALA B C 1
ATOM 2337 O O . ALA B 1 112 ? -5.781 -13.477 -8.883 1 95.06 112 ALA B O 1
ATOM 2338 N N . PHE B 1 113 ? -3.902 -14.234 -9.836 1 92.62 113 PHE B N 1
ATOM 2339 C CA . PHE B 1 113 ? -4.574 -14.258 -11.133 1 92.62 113 PHE B CA 1
ATOM 2340 C C . PHE B 1 113 ? -4.625 -15.68 -11.688 1 92.62 113 PHE B C 1
ATOM 2342 O O . PHE B 1 113 ? -4.621 -15.875 -12.906 1 92.62 113 PHE B O 1
ATOM 2349 N N . LEU B 1 114 ? -4.605 -16.625 -10.852 1 93 114 LEU B N 1
ATOM 2350 C CA . LEU B 1 114 ? -4.789 -18 -11.281 1 93 114 LEU B CA 1
ATOM 2351 C C . LEU B 1 114 ? -6.137 -18.188 -11.969 1 93 114 LEU B C 1
ATOM 2353 O O . LEU B 1 114 ? -7.145 -17.625 -11.531 1 93 114 LEU B O 1
ATOM 2357 N N . PRO B 1 115 ? -6.062 -18.984 -13.031 1 92.81 115 PRO B N 1
ATOM 2358 C CA . PRO B 1 115 ? -7.344 -19.234 -13.695 1 92.81 115 PRO B CA 1
ATOM 2359 C C . PRO B 1 115 ? -8.305 -20.047 -12.828 1 92.81 115 PRO B C 1
ATOM 2361 O O . PRO B 1 115 ? -7.871 -20.875 -12.031 1 92.81 115 PRO B O 1
ATOM 2364 N N . ILE B 1 116 ? -9.562 -19.844 -13.086 1 93.62 116 ILE B N 1
ATOM 2365 C CA . ILE B 1 116 ? -10.602 -20.516 -12.312 1 93.62 116 ILE B CA 1
ATOM 2366 C C . ILE B 1 116 ? -10.602 -22.016 -12.648 1 93.62 116 ILE B C 1
ATOM 2368 O O . ILE B 1 116 ? -10.898 -22.844 -11.789 1 93.62 116 ILE B O 1
ATOM 2372 N N . SER B 1 117 ? -10.25 -22.281 -13.875 1 94.44 117 SER B N 1
ATOM 2373 C CA . SER B 1 117 ? -10.195 -23.672 -14.328 1 94.44 117 SER B CA 1
ATOM 2374 C C . SER B 1 117 ? -9.023 -23.891 -15.281 1 94.44 117 SER B C 1
ATOM 2376 O O . SER B 1 117 ? -8.594 -22.969 -15.977 1 94.44 117 SER B O 1
ATOM 2378 N N . VAL B 1 118 ? -8.531 -25.141 -15.211 1 94.69 118 VAL B N 1
ATOM 2379 C CA . VAL B 1 118 ? -7.414 -25.469 -16.094 1 94.69 118 VAL B CA 1
ATOM 2380 C C . VAL B 1 118 ? -7.562 -26.891 -16.609 1 94.69 118 VAL B C 1
ATOM 2382 O O . VAL B 1 118 ? -8.266 -27.703 -16.016 1 94.69 118 VAL B O 1
ATOM 2385 N N . THR B 1 119 ? -6.961 -27.062 -17.75 1 94.31 119 THR B N 1
ATOM 2386 C CA . THR B 1 119 ? -6.785 -28.422 -18.266 1 94.31 119 THR B CA 1
ATOM 2387 C C . THR B 1 119 ? -5.344 -28.891 -18.078 1 94.31 119 THR B C 1
ATOM 2389 O O . THR B 1 119 ? -4.426 -28.062 -18.031 1 94.31 119 THR B O 1
ATOM 2392 N N . HIS B 1 120 ? -5.227 -30.188 -17.859 1 94.25 120 HIS B N 1
ATOM 2393 C CA . HIS B 1 120 ? -3.893 -30.734 -17.641 1 94.25 120 HIS B CA 1
ATOM 2394 C C . HIS B 1 120 ? -3.752 -32.094 -18.297 1 94.25 120 HIS B C 1
ATOM 2396 O O . HIS B 1 120 ? -4.691 -32.906 -18.281 1 94.25 120 HIS B O 1
ATOM 2402 N N . LYS B 1 121 ? -2.602 -32.375 -18.781 1 94.12 121 LYS B N 1
ATOM 2403 C CA . LYS B 1 121 ? -2.332 -33.625 -19.484 1 94.12 121 LYS B CA 1
ATOM 2404 C C . LYS B 1 121 ? -2.463 -34.812 -18.547 1 94.12 121 LYS B C 1
ATOM 2406 O O . LYS B 1 121 ? -2.77 -35.938 -19 1 94.12 121 LYS B O 1
ATOM 2411 N N . ALA B 1 122 ? -2.285 -34.656 -17.266 1 95.19 122 ALA B N 1
ATOM 2412 C CA . ALA B 1 122 ? -2.266 -35.75 -16.312 1 95.19 122 ALA B CA 1
ATOM 2413 C C . ALA B 1 122 ? -3.684 -36.188 -15.938 1 95.19 122 ALA B C 1
ATOM 2415 O O . ALA B 1 122 ? -3.873 -37.188 -15.227 1 95.19 122 ALA B O 1
ATOM 2416 N N . HIS B 1 123 ? -4.633 -35.469 -16.375 1 96 123 HIS B N 1
ATOM 2417 C CA . HIS B 1 123 ? -6.016 -35.781 -16.016 1 96 123 HIS B CA 1
ATOM 2418 C C . HIS B 1 123 ? -6.969 -35.438 -17.156 1 96 123 HIS B C 1
ATOM 2420 O O . HIS B 1 123 ? -6.793 -34.406 -17.828 1 96 123 HIS B O 1
ATOM 2426 N N . GLN B 1 124 ? -8.023 -36.156 -17.391 1 96.44 124 GLN B N 1
ATOM 2427 C CA . GLN B 1 124 ? -8.914 -36.031 -18.531 1 96.44 124 GLN B CA 1
ATOM 2428 C C . GLN B 1 124 ? -9.945 -34.938 -18.328 1 96.44 124 GLN B C 1
ATOM 2430 O O . GLN B 1 124 ? -10.453 -34.375 -19.281 1 96.44 124 GLN B O 1
ATOM 2435 N N . HIS B 1 125 ? -10.297 -34.656 -17.047 1 97.38 125 HIS B N 1
ATOM 2436 C CA . HIS B 1 125 ? -11.297 -33.625 -16.781 1 97.38 125 HIS B CA 1
ATOM 2437 C C . HIS B 1 125 ? -10.641 -32.312 -16.469 1 97.38 125 HIS B C 1
ATOM 2439 O O . HIS B 1 125 ? -9.492 -32.25 -16.031 1 97.38 125 HIS B O 1
ATOM 2445 N N . GLU B 1 126 ? -11.453 -31.312 -16.656 1 96.12 126 GLU B N 1
ATOM 2446 C CA . GLU B 1 126 ? -11.023 -29.969 -16.234 1 96.12 126 GLU B CA 1
ATOM 2447 C C . GLU B 1 126 ? -10.922 -29.891 -14.719 1 96.12 126 GLU B C 1
ATOM 2449 O O . GLU B 1 126 ? -11.766 -30.422 -14 1 96.12 126 GLU B O 1
ATOM 2454 N N . LEU B 1 127 ? -9.93 -29.188 -14.289 1 96.06 127 LEU B N 1
ATOM 2455 C CA . LEU B 1 127 ? -9.719 -29 -12.859 1 96.06 127 LEU B CA 1
ATOM 2456 C C . LEU B 1 127 ? -10.156 -27.594 -12.43 1 96.06 127 LEU B C 1
ATOM 2458 O O . LEU B 1 127 ? -9.898 -26.625 -13.133 1 96.06 127 LEU B O 1
ATOM 2462 N N . SER B 1 128 ? -10.789 -27.516 -11.312 1 96.12 128 SER B N 1
ATOM 2463 C CA . SER B 1 128 ? -11.281 -26.234 -10.82 1 96.12 128 SER B CA 1
ATOM 2464 C C . SER B 1 128 ? -10.461 -25.766 -9.617 1 96.12 128 SER B C 1
ATOM 2466 O O . SER B 1 128 ? -10.086 -26.562 -8.758 1 96.12 128 SER B O 1
ATOM 2468 N N . LEU B 1 129 ? -10.281 -24.438 -9.656 1 96 129 LEU B N 1
ATOM 2469 C CA . LEU B 1 129 ? -9.539 -23.828 -8.562 1 96 129 LEU B CA 1
ATOM 2470 C C . LEU B 1 129 ? -10.344 -23.859 -7.266 1 96 129 LEU B C 1
ATOM 2472 O O . LEU B 1 129 ? -11.531 -23.5 -7.262 1 96 129 LEU B O 1
ATOM 2476 N N . SER B 1 130 ? -9.734 -24.344 -6.203 1 94.38 130 SER B N 1
ATOM 2477 C CA . SER B 1 130 ? -10.328 -24.344 -4.871 1 94.38 130 SER B CA 1
ATOM 2478 C C . SER B 1 130 ? -9.461 -23.578 -3.877 1 94.38 130 SER B C 1
ATOM 2480 O O . SER B 1 130 ? -8.234 -23.688 -3.904 1 94.38 130 SER B O 1
ATOM 2482 N N . TYR B 1 131 ? -10.086 -22.766 -3.01 1 93.06 131 TYR B N 1
ATOM 2483 C CA . TYR B 1 131 ? -9.359 -21.953 -2.039 1 93.06 131 TYR B CA 1
ATOM 2484 C C . TYR B 1 131 ? -9.125 -22.719 -0.748 1 93.06 131 TYR B C 1
ATOM 2486 O O . TYR B 1 131 ? -8.938 -22.125 0.315 1 93.06 131 TYR B O 1
ATOM 2494 N N . GLY B 1 132 ? -9.07 -24 -0.829 1 86.75 132 GLY B N 1
ATOM 2495 C CA . GLY B 1 132 ? -8.828 -24.953 0.243 1 86.75 132 GLY B CA 1
ATOM 2496 C C . GLY B 1 132 ? -9.227 -26.375 -0.112 1 86.75 132 GLY B C 1
ATOM 2497 O O . GLY B 1 132 ? -10.055 -26.594 -1 1 86.75 132 GLY B O 1
ATOM 2498 N N . VAL B 1 133 ? -8.422 -27.297 0.453 1 77.69 133 VAL B N 1
ATOM 2499 C CA . VAL B 1 133 ? -8.734 -28.703 0.193 1 77.69 133 VAL B CA 1
ATOM 2500 C C . VAL B 1 133 ? -9.352 -29.344 1.438 1 77.69 133 VAL B C 1
ATOM 2502 O O . VAL B 1 133 ? -8.797 -29.234 2.533 1 77.69 133 VAL B O 1
ATOM 2505 N N . PRO B 1 134 ? -10.633 -29.828 1.312 1 69.5 134 PRO B N 1
ATOM 2506 C CA . PRO B 1 134 ? -11.242 -30.516 2.455 1 69.5 134 PRO B CA 1
ATOM 2507 C C . PRO B 1 134 ? -10.43 -31.734 2.904 1 69.5 134 PRO B C 1
ATOM 2509 O O . PRO B 1 134 ? -9.961 -32.5 2.068 1 69.5 134 PRO B O 1
ATOM 2512 N N . VAL B 1 135 ? -9.859 -31.625 4.129 1 64.88 135 VAL B N 1
ATOM 2513 C CA . VAL B 1 135 ? -9.203 -32.812 4.688 1 64.88 135 VAL B CA 1
ATOM 2514 C C . VAL B 1 135 ? -10.25 -33.781 5.203 1 64.88 135 VAL B C 1
ATOM 2516 O O . VAL B 1 135 ? -11.109 -33.406 6.008 1 64.88 135 VAL B O 1
ATOM 2519 N N . VAL B 1 136 ? -10.641 -34.75 4.422 1 57.88 136 VAL B N 1
ATOM 2520 C CA . VAL B 1 136 ? -11.562 -35.812 4.879 1 57.88 136 VAL B CA 1
ATOM 2521 C C . VAL B 1 136 ? -10.844 -36.75 5.84 1 57.88 136 VAL B C 1
ATOM 2523 O O . VAL B 1 136 ? -9.758 -37.25 5.539 1 57.88 136 VAL B O 1
ATOM 2526 N N . PRO B 1 137 ? -11.242 -36.656 7.105 1 54.84 137 PRO B N 1
ATOM 2527 C CA . PRO B 1 137 ? -10.688 -37.656 8.016 1 54.84 137 PRO B CA 1
ATOM 2528 C C . PRO B 1 137 ? -10.781 -39.062 7.453 1 54.84 137 PRO B C 1
ATOM 2530 O O . PRO B 1 137 ? -11.828 -39.469 6.945 1 54.84 137 PRO B O 1
ATOM 2533 N N . ARG B 1 138 ? -9.797 -39.625 6.68 1 52.31 138 ARG B N 1
ATOM 2534 C CA . ARG B 1 138 ? -9.875 -41.062 6.312 1 52.31 138 ARG B CA 1
ATOM 2535 C C . ARG B 1 138 ? -10.023 -41.938 7.551 1 52.31 138 ARG B C 1
ATOM 2537 O O . ARG B 1 138 ? -9.445 -41.625 8.602 1 52.31 138 ARG B O 1
ATOM 2544 N N . ARG B 1 139 ? -11.047 -42.812 7.535 1 47.03 139 ARG B N 1
ATOM 2545 C CA . ARG B 1 139 ? -11.203 -43.906 8.477 1 47.03 139 ARG B CA 1
ATOM 2546 C C . ARG B 1 139 ? -9.953 -44.781 8.523 1 47.03 139 ARG B C 1
ATOM 2548 O O . ARG B 1 139 ? -9.469 -45.219 7.488 1 47.03 139 ARG B O 1
ATOM 2555 N N . GLY B 1 140 ? -9.148 -44.75 9.781 1 51.22 140 GLY B N 1
ATOM 2556 C CA . GLY B 1 140 ? -8.047 -45.594 10.234 1 51.22 140 GLY B CA 1
ATOM 2557 C C . GLY B 1 140 ? -6.711 -44.875 10.234 1 51.22 140 GLY B C 1
ATOM 2558 O O . GLY B 1 140 ? -5.727 -45.375 10.781 1 51.22 140 GLY B O 1
ATOM 2559 N N . SER B 1 141 ? -6.168 -44.469 8.977 1 50.31 141 SER B N 1
ATOM 2560 C CA . SER B 1 141 ? -4.832 -43.875 9 1 50.31 141 SER B CA 1
ATOM 2561 C C . SER B 1 141 ? -4.844 -42.5 9.664 1 50.31 141 SER B C 1
ATOM 2563 O O . SER B 1 141 ? -5.781 -41.719 9.484 1 50.31 141 SER B O 1
ATOM 2565 N N . ASN B 1 142 ? -4.219 -42.312 10.781 1 51.06 142 ASN B N 1
ATOM 2566 C CA . ASN B 1 142 ? -3.984 -41.188 11.641 1 51.06 142 ASN B CA 1
ATOM 2567 C C . ASN B 1 142 ? -3.65 -39.938 10.836 1 51.06 142 ASN B C 1
ATOM 2569 O O . ASN B 1 142 ? -3.562 -38.812 11.383 1 51.06 142 ASN B O 1
ATOM 2573 N N . THR B 1 143 ? -2.854 -40.094 9.727 1 56.41 143 THR B N 1
ATOM 2574 C CA . THR B 1 143 ? -2.285 -38.844 9.203 1 56.41 143 THR B CA 1
ATOM 2575 C C . THR B 1 143 ? -3.186 -38.25 8.117 1 56.41 143 THR B C 1
ATOM 2577 O O . THR B 1 143 ? -3.365 -38.844 7.059 1 56.41 143 THR B O 1
ATOM 2580 N N . ASP B 1 144 ? -4.238 -37.562 8.289 1 69.81 144 ASP B N 1
ATOM 2581 C CA . ASP B 1 144 ? -5.32 -36.906 7.57 1 69.81 144 ASP B CA 1
ATOM 2582 C C . ASP B 1 144 ? -4.77 -35.906 6.543 1 69.81 144 ASP B C 1
ATOM 2584 O O . ASP B 1 144 ? -5.281 -34.781 6.41 1 69.81 144 ASP B O 1
ATOM 2588 N N . HIS B 1 145 ? -3.652 -36.375 5.828 1 79.06 145 HIS B N 1
ATOM 2589 C CA . HIS B 1 145 ? -3.105 -35.469 4.836 1 79.06 145 HIS B CA 1
ATOM 2590 C C . HIS B 1 145 ? -3.602 -35.812 3.434 1 79.06 145 HIS B C 1
ATOM 2592 O O . HIS B 1 145 ? -3.848 -36.969 3.129 1 79.06 145 HIS B O 1
ATOM 2598 N N . GLU B 1 146 ? -3.945 -34.844 2.656 1 87.81 146 GLU B N 1
ATOM 2599 C CA . 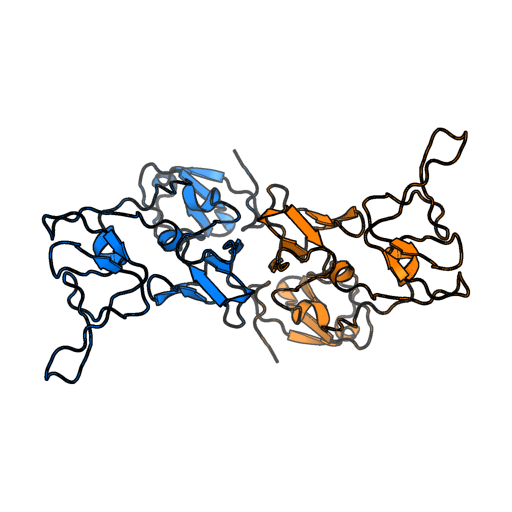GLU B 1 146 ? -4.168 -34.969 1.222 1 87.81 146 GLU B CA 1
ATOM 2600 C C . GLU B 1 146 ? -2.869 -34.812 0.441 1 87.81 146 GLU B C 1
ATOM 2602 O O . GLU B 1 146 ? -1.982 -34.062 0.856 1 87.81 146 GLU B O 1
ATOM 2607 N N . TYR B 1 147 ? -2.754 -35.656 -0.646 1 92.56 147 TYR B N 1
ATOM 2608 C CA . TYR B 1 147 ? -1.545 -35.594 -1.458 1 92.56 147 TYR B CA 1
ATOM 2609 C C . TYR B 1 147 ? -1.857 -35.125 -2.873 1 92.56 147 TYR B C 1
ATOM 2611 O O . TYR B 1 147 ? -2.918 -35.438 -3.42 1 92.56 147 TYR B O 1
ATOM 2619 N N . CYS B 1 148 ? -0.94 -34.406 -3.387 1 95.38 148 CYS B N 1
ATOM 2620 C CA . CYS B 1 148 ? -1.031 -34 -4.777 1 95.38 148 CYS B CA 1
ATOM 2621 C C . CYS B 1 148 ? -0.938 -35.188 -5.723 1 95.38 148 CYS B C 1
ATOM 2623 O O . CYS B 1 148 ? -0.029 -36 -5.602 1 95.38 148 CYS B O 1
ATOM 2625 N N . ASN B 1 149 ? -1.778 -35.25 -6.715 1 96.12 149 ASN B N 1
ATOM 2626 C CA . ASN B 1 149 ? -1.835 -36.406 -7.621 1 96.12 149 ASN B CA 1
ATOM 2627 C C . ASN B 1 149 ? -0.755 -36.312 -8.695 1 96.12 149 ASN B C 1
ATOM 2629 O O . ASN B 1 149 ? -0.552 -37.281 -9.453 1 96.12 149 ASN B O 1
ATOM 2633 N N . ILE B 1 150 ? -0.008 -35.219 -8.656 1 95.56 150 ILE B N 1
ATOM 2634 C CA . ILE B 1 150 ? 1.029 -35.062 -9.672 1 95.56 150 ILE B CA 1
ATOM 2635 C C . ILE B 1 150 ? 2.406 -35.219 -9.031 1 95.56 150 ILE B C 1
ATOM 2637 O O . ILE B 1 150 ? 3.139 -36.156 -9.32 1 95.56 150 ILE B O 1
ATOM 2641 N N . CYS B 1 151 ? 2.719 -34.406 -8.031 1 95.5 151 CYS B N 1
ATOM 2642 C CA . CYS B 1 151 ? 4.055 -34.469 -7.449 1 95.5 151 CYS B CA 1
ATOM 2643 C C . CYS B 1 151 ? 4.105 -35.406 -6.254 1 95.5 151 CYS B C 1
ATOM 2645 O O . CYS B 1 151 ? 5.188 -35.75 -5.777 1 95.5 151 CYS B O 1
ATOM 2647 N N . LYS B 1 152 ? 2.959 -35.781 -5.734 1 95.56 152 LYS B N 1
ATOM 2648 C CA . LYS B 1 152 ? 2.793 -36.75 -4.664 1 95.56 152 LYS B CA 1
ATOM 2649 C C . LYS B 1 152 ? 3.23 -36.188 -3.32 1 95.56 152 LYS B C 1
ATOM 2651 O O . LYS B 1 152 ? 3.449 -36.938 -2.363 1 95.56 152 LYS B O 1
ATOM 2656 N N . ASN B 1 153 ? 3.385 -34.844 -3.238 1 94.44 153 ASN B N 1
ATOM 2657 C CA . ASN B 1 153 ? 3.641 -34.188 -1.964 1 94.44 153 ASN B CA 1
ATOM 2658 C C . ASN B 1 153 ? 2.34 -33.812 -1.258 1 94.44 153 ASN B C 1
ATOM 2660 O O . ASN B 1 153 ? 1.264 -33.875 -1.853 1 94.44 153 ASN B O 1
ATOM 2664 N N . ILE B 1 154 ? 2.486 -33.469 -0.007 1 91.94 154 ILE B N 1
ATOM 2665 C CA . ILE B 1 154 ? 1.329 -33.156 0.821 1 91.94 154 ILE B CA 1
ATOM 2666 C C . ILE B 1 154 ? 0.651 -31.906 0.297 1 91.94 154 ILE B C 1
ATOM 2668 O O . ILE B 1 154 ? 1.323 -30.922 -0.038 1 91.94 154 ILE B O 1
ATOM 2672 N N . LEU B 1 155 ? -0.636 -32 0.134 1 92.31 155 LEU B N 1
ATOM 2673 C CA . LEU B 1 155 ? -1.472 -30.828 -0.106 1 92.31 155 LEU B CA 1
ATOM 2674 C C . LEU B 1 155 ? -1.98 -30.25 1.208 1 92.31 155 LEU B C 1
ATOM 2676 O O . LEU B 1 155 ? -2.811 -30.859 1.883 1 92.31 155 LEU B O 1
ATOM 2680 N N . GLU B 1 156 ? -1.457 -29.047 1.492 1 91.12 156 GLU B N 1
ATOM 2681 C CA . GLU B 1 156 ? -1.923 -28.406 2.717 1 91.12 156 GLU B CA 1
ATOM 2682 C C . GLU B 1 156 ? -3.365 -27.922 2.574 1 91.12 156 GLU B C 1
ATOM 2684 O O . GLU B 1 156 ? -3.715 -27.281 1.586 1 91.12 156 GLU B O 1
ATOM 2689 N N . ALA B 1 157 ? -4.227 -28.188 3.596 1 88.5 157 ALA B N 1
ATOM 2690 C CA . ALA B 1 157 ? -5.656 -27.891 3.562 1 88.5 157 ALA B CA 1
ATOM 2691 C C . ALA B 1 157 ? -5.906 -26.391 3.422 1 88.5 157 ALA B C 1
ATOM 2693 O O . ALA B 1 157 ? -6.906 -25.984 2.838 1 88.5 157 ALA B O 1
ATOM 2694 N N . ARG B 1 158 ? -5.09 -25.625 3.932 1 90.94 158 ARG B N 1
ATOM 2695 C CA . ARG B 1 158 ? -5.324 -24.188 3.973 1 90.94 158 ARG B CA 1
ATOM 2696 C C . ARG B 1 158 ? -4.895 -23.531 2.67 1 90.94 158 ARG B C 1
ATOM 2698 O O . ARG B 1 158 ? -5.215 -22.359 2.422 1 90.94 158 ARG B O 1
ATOM 2705 N N . HIS B 1 159 ? -4.148 -24.219 1.8 1 95.31 159 HIS B N 1
ATOM 2706 C CA . HIS B 1 159 ? -3.656 -23.641 0.554 1 95.31 159 HIS B CA 1
ATOM 2707 C C . HIS B 1 159 ? -4.578 -23.969 -0.612 1 95.31 159 HIS B C 1
ATOM 2709 O O . HIS B 1 159 ? -5.434 -24.859 -0.495 1 95.31 159 HIS B O 1
ATOM 2715 N N . TRP B 1 160 ? -4.406 -23.156 -1.616 1 96.56 160 TRP B N 1
ATOM 2716 C CA . TRP B 1 160 ? -5.234 -23.375 -2.801 1 96.56 160 TRP B CA 1
ATOM 2717 C C . TRP B 1 160 ? -4.789 -24.609 -3.561 1 96.56 160 TRP B C 1
ATOM 2719 O O . TRP B 1 160 ? -3.639 -25.047 -3.449 1 96.56 160 TRP B O 1
ATOM 2729 N N . ALA B 1 161 ? -5.777 -25.172 -4.25 1 96.38 161 ALA B N 1
ATOM 2730 C CA . ALA B 1 161 ? -5.52 -26.344 -5.07 1 96.38 161 ALA B CA 1
ATOM 2731 C C . ALA B 1 161 ? -6.473 -26.406 -6.262 1 96.38 161 ALA B C 1
ATOM 2733 O O . ALA B 1 161 ? -7.461 -25.672 -6.309 1 96.38 161 ALA B O 1
ATOM 2734 N N . TYR B 1 162 ? -6.016 -27.109 -7.227 1 95.88 162 TYR B N 1
ATOM 2735 C CA . TYR B 1 162 ? -6.93 -27.469 -8.305 1 95.88 162 TYR B CA 1
ATOM 2736 C C . TYR B 1 162 ? -7.473 -28.875 -8.125 1 95.88 162 TYR B C 1
ATOM 2738 O O . TYR B 1 162 ? -6.715 -29.812 -7.84 1 95.88 162 TYR B O 1
ATOM 2746 N N . SER B 1 163 ? -8.82 -28.984 -8.328 1 95.81 163 SER B N 1
ATOM 2747 C CA . SER B 1 163 ? -9.453 -30.281 -8.07 1 95.81 163 SER B CA 1
ATOM 2748 C C . SER B 1 163 ? -10.438 -30.641 -9.18 1 95.81 163 SER B C 1
ATOM 2750 O O . SER B 1 163 ? -11.016 -29.766 -9.82 1 95.81 163 SER B O 1
ATOM 2752 N N . CYS B 1 164 ? -10.547 -31.906 -9.406 1 96.44 164 CYS B N 1
ATOM 2753 C CA . CYS B 1 164 ? -11.594 -32.406 -10.281 1 96.44 164 CYS B CA 1
ATOM 2754 C C . CYS B 1 164 ? -12.898 -32.594 -9.516 1 96.44 164 CYS B C 1
ATOM 2756 O O . CYS B 1 164 ? -12.898 -33.188 -8.422 1 96.44 164 CYS B O 1
ATOM 2758 N N . GLN B 1 165 ? -13.938 -32.156 -10.078 1 93.19 165 GLN B N 1
ATOM 2759 C CA . GLN B 1 165 ? -15.227 -32.25 -9.414 1 93.19 165 GLN B CA 1
ATOM 2760 C C . GLN B 1 165 ? -15.797 -33.656 -9.492 1 93.19 165 GLN B C 1
ATOM 2762 O O . GLN B 1 165 ? -16.672 -34.031 -8.703 1 93.19 165 GLN B O 1
ATOM 2767 N N . ASN B 1 166 ? -15.281 -34.469 -10.398 1 95.06 166 ASN B N 1
ATOM 2768 C CA . ASN B 1 166 ? -15.852 -35.781 -10.672 1 95.06 166 ASN B CA 1
ATOM 2769 C C . ASN B 1 166 ? -14.938 -36.906 -10.188 1 95.06 166 ASN B C 1
ATOM 2771 O O . ASN B 1 166 ? -15.344 -38.062 -10.109 1 95.06 166 ASN B O 1
ATOM 2775 N N . CYS B 1 167 ? -13.703 -36.562 -9.906 1 95.12 167 CYS B N 1
ATOM 2776 C CA . CYS B 1 167 ? -12.703 -37.562 -9.523 1 95.12 167 CYS B CA 1
ATOM 2777 C C . CYS B 1 167 ? -11.945 -37.125 -8.281 1 95.12 167 CYS B C 1
ATOM 2779 O O . CYS B 1 167 ? -11.953 -35.938 -7.93 1 95.12 167 CYS B O 1
ATOM 2781 N N . ASP B 1 168 ? -11.344 -38.062 -7.547 1 91.5 168 ASP B N 1
ATOM 2782 C CA . ASP B 1 168 ? -10.453 -37.75 -6.43 1 91.5 168 ASP B CA 1
ATOM 2783 C C . ASP B 1 168 ? -9.062 -37.344 -6.93 1 91.5 168 ASP B C 1
ATOM 2785 O O . ASP B 1 168 ? -8.102 -38.094 -6.75 1 91.5 168 ASP B O 1
ATOM 2789 N N . PHE B 1 169 ? -9.078 -36.281 -7.645 1 94.94 169 PHE B N 1
ATOM 2790 C CA . PHE B 1 169 ? -7.84 -35.781 -8.211 1 94.94 169 PHE B CA 1
ATOM 2791 C C . PHE B 1 169 ? -7.609 -34.312 -7.781 1 94.94 169 PHE B C 1
ATOM 2793 O O . PHE B 1 169 ? -8.359 -33.438 -8.164 1 94.94 169 PHE B O 1
ATOM 2800 N N . ASN B 1 170 ? -6.652 -34.125 -6.926 1 95.44 170 ASN B N 1
ATOM 2801 C CA . ASN B 1 170 ? -6.266 -32.812 -6.379 1 95.44 170 ASN B CA 1
ATOM 2802 C C . ASN B 1 170 ? -4.781 -32.531 -6.59 1 95.44 170 ASN B C 1
ATOM 2804 O O . ASN B 1 170 ? -3.943 -33.406 -6.375 1 95.44 170 ASN B O 1
ATOM 2808 N N . VAL B 1 171 ? -4.504 -31.312 -7.023 1 96.06 171 VAL B N 1
ATOM 2809 C CA . VAL B 1 171 ? -3.102 -31.031 -7.316 1 96.06 171 VAL B CA 1
ATOM 2810 C C . VAL B 1 171 ? -2.764 -29.609 -6.859 1 96.06 171 VAL B C 1
ATOM 2812 O O . VAL B 1 171 ? -3.652 -28.766 -6.719 1 96.06 171 VAL B O 1
ATOM 2815 N N . HIS B 1 172 ? -1.476 -29.375 -6.57 1 95.81 172 HIS B N 1
ATOM 2816 C CA . HIS B 1 172 ? -0.997 -28.031 -6.254 1 95.81 172 HIS B CA 1
ATOM 2817 C C . HIS B 1 172 ? -1.309 -27.047 -7.379 1 95.81 172 HIS B C 1
ATOM 2819 O O . HIS B 1 172 ? -1.386 -27.453 -8.547 1 95.81 172 HIS B O 1
ATOM 2825 N N . THR B 1 173 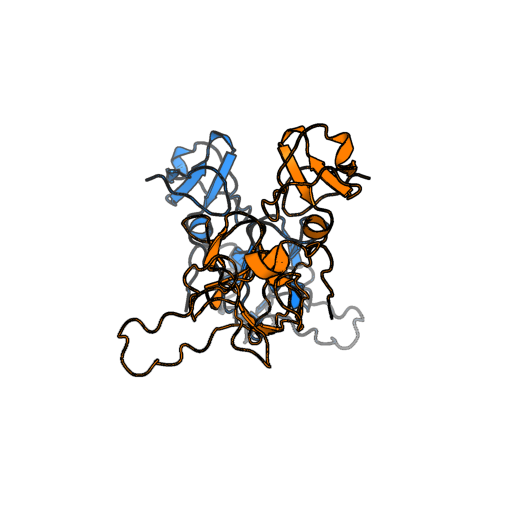? -1.392 -25.812 -6.988 1 95.06 173 THR B N 1
ATOM 2826 C CA . THR B 1 173 ? -1.574 -24.781 -8 1 95.06 173 THR B CA 1
ATOM 2827 C C . THR B 1 173 ? -0.403 -24.781 -8.977 1 95.06 173 THR B C 1
ATOM 2829 O O . THR B 1 173 ? -0.603 -24.703 -10.195 1 95.06 173 THR B O 1
ATOM 2832 N N . ALA B 1 174 ? 0.814 -24.922 -8.492 1 92.38 174 ALA B N 1
ATOM 2833 C CA . ALA B 1 174 ? 2.01 -24.922 -9.328 1 92.38 174 ALA B CA 1
ATOM 2834 C C . ALA B 1 174 ? 2.033 -26.125 -10.25 1 92.38 174 ALA B C 1
ATOM 2836 O O . ALA B 1 174 ? 2.443 -26.016 -11.414 1 92.38 174 ALA B O 1
ATOM 2837 N N . CYS B 1 175 ? 1.553 -27.25 -9.773 1 94.75 175 CYS B N 1
ATOM 2838 C CA . CYS B 1 175 ? 1.548 -28.469 -10.562 1 94.75 175 CYS B CA 1
ATOM 2839 C C . CYS B 1 175 ? 0.503 -28.406 -11.672 1 94.75 175 CYS B C 1
ATOM 2841 O O . CYS B 1 175 ? 0.7 -28.969 -12.75 1 94.75 175 CYS B O 1
ATOM 2843 N N . ALA B 1 176 ? -0.564 -27.734 -11.406 1 94.69 176 ALA B N 1
ATOM 2844 C CA . ALA B 1 176 ? -1.662 -27.656 -12.359 1 94.69 176 ALA B CA 1
ATOM 2845 C C . ALA B 1 176 ? -1.36 -26.641 -13.461 1 94.69 176 ALA B C 1
ATOM 2847 O O . ALA B 1 176 ? -1.908 -26.719 -14.562 1 94.69 176 ALA B O 1
ATOM 2848 N N . THR B 1 177 ? -0.502 -25.578 -13.156 1 89.94 177 THR B N 1
ATOM 2849 C CA . THR B 1 177 ? -0.358 -24.453 -14.062 1 89.94 177 THR B CA 1
ATOM 2850 C C . THR B 1 177 ? 1.001 -24.484 -14.758 1 89.94 177 THR B C 1
ATOM 2852 O O . THR B 1 177 ? 1.388 -23.516 -15.414 1 89.94 177 THR B O 1
ATOM 2855 N N . LYS B 1 178 ? 1.751 -25.391 -14.602 1 79.5 178 LYS B N 1
ATOM 2856 C CA . LYS B 1 178 ? 3.043 -25.484 -15.273 1 79.5 178 LYS B CA 1
ATOM 2857 C C . LYS B 1 178 ? 2.887 -25.328 -16.781 1 79.5 178 LYS B C 1
ATOM 2859 O O . LYS B 1 178 ? 3.783 -24.812 -17.453 1 79.5 178 LYS B O 1
ATOM 2864 N N . GLU B 1 179 ? 1.752 -25.641 -17.312 1 68.38 179 GLU B N 1
ATOM 2865 C CA . GLU B 1 179 ? 1.515 -25.578 -18.75 1 68.38 179 GLU B CA 1
ATOM 2866 C C . GLU B 1 179 ? 0.685 -24.359 -19.125 1 68.38 179 GLU B C 1
ATOM 2868 O O . GLU B 1 179 ? 0.36 -24.156 -20.297 1 68.38 179 GLU B O 1
ATOM 2873 N N . VAL B 1 180 ? 0.323 -23.609 -18.016 1 61.72 180 VAL B N 1
ATOM 2874 C CA . VAL B 1 180 ? -0.556 -22.469 -18.281 1 61.72 180 VAL B CA 1
ATOM 2875 C C . VAL B 1 180 ? 0.273 -21.203 -18.422 1 61.72 180 VAL B C 1
ATOM 2877 O O . VAL B 1 180 ? 1.251 -21 -17.688 1 61.72 180 VAL B O 1
ATOM 2880 N N . VAL B 1 181 ? 0.18 -20.422 -19.516 1 55.38 181 VAL B N 1
ATOM 2881 C CA . VAL B 1 181 ? 0.849 -19.141 -19.703 1 55.38 181 VAL B CA 1
ATOM 2882 C C . VAL B 1 181 ? 0.32 -18.125 -18.703 1 55.38 181 VAL B C 1
ATOM 2884 O O . VAL B 1 181 ? -0.893 -17.938 -18.578 1 55.38 181 VAL B O 1
ATOM 2887 N N . PRO B 1 182 ? 1.015 -17.781 -17.578 1 53.88 182 PRO B N 1
ATOM 2888 C CA . PRO B 1 182 ? 0.61 -16.844 -16.547 1 53.88 182 PRO B CA 1
ATOM 2889 C C . PRO B 1 182 ? -0.075 -15.594 -17.109 1 53.88 182 PRO B C 1
ATOM 2891 O O . PRO B 1 182 ? -0.797 -14.898 -16.391 1 53.88 182 PRO B O 1
ATOM 2894 N N . GLY B 1 183 ? -0.041 -15.039 -18.234 1 46.78 183 GLY B N 1
ATOM 2895 C CA . GLY B 1 183 ? -0.389 -13.703 -18.688 1 46.78 183 GLY B CA 1
ATOM 2896 C C . GLY B 1 183 ? -1.856 -13.375 -18.5 1 46.78 183 GLY B C 1
ATOM 2897 O O . GLY B 1 183 ? -2.273 -12.234 -18.719 1 46.78 183 GLY B O 1
ATOM 2898 N N . LEU B 1 184 ? -2.855 -14.188 -18.453 1 45.28 184 LEU B N 1
ATOM 2899 C CA . LEU B 1 184 ? -4.227 -13.82 -18.797 1 45.28 184 LEU B CA 1
ATOM 2900 C C . LEU B 1 184 ? -4.949 -13.25 -17.578 1 45.28 184 LEU B C 1
ATOM 2902 O O . LEU B 1 184 ? -5.527 -13.992 -16.781 1 45.28 184 LEU B O 1
ATOM 2906 N N . TYR B 1 185 ? -4.461 -12.25 -17.016 1 41.72 185 TYR B N 1
ATOM 2907 C CA . TYR B 1 185 ? -5.207 -11.539 -15.984 1 41.72 185 TYR B CA 1
ATOM 2908 C C . TYR B 1 185 ? -6.613 -11.203 -16.469 1 41.72 185 TYR B C 1
ATOM 2910 O O . TYR B 1 185 ? -6.785 -10.562 -17.5 1 41.72 185 TYR B O 1
ATOM 2918 N N . GLN B 1 186 ? -7.594 -12.047 -16.5 1 36.41 186 GLN B N 1
ATOM 2919 C CA . GLN B 1 186 ? -8.938 -11.625 -16.875 1 36.41 186 GLN B CA 1
ATOM 2920 C C . GLN B 1 186 ? -9.562 -10.75 -15.789 1 36.41 186 GLN B C 1
ATOM 2922 O O . GLN B 1 186 ? -9.695 -11.188 -14.641 1 36.41 186 GLN B O 1
ATOM 2927 N N . ASP B 1 187 ? -9.281 -9.547 -15.656 1 36.91 187 ASP B N 1
ATOM 2928 C CA . ASP B 1 187 ? -10.062 -8.625 -14.836 1 36.91 187 ASP B CA 1
ATOM 2929 C C . ASP B 1 187 ? -11.555 -8.781 -15.109 1 36.91 187 ASP B C 1
ATOM 2931 O O . ASP B 1 187 ? -11.984 -8.727 -16.266 1 36.91 187 ASP B O 1
ATOM 2935 N N . ASP B 1 188 ? -12.258 -9.695 -14.602 1 34.5 188 ASP B N 1
ATOM 2936 C CA . ASP B 1 188 ? -13.703 -9.578 -14.805 1 34.5 188 ASP B CA 1
ATOM 2937 C C . ASP B 1 188 ? -14.258 -8.344 -14.102 1 34.5 188 ASP B C 1
ATOM 2939 O O . ASP B 1 188 ? -13.797 -7.977 -13.016 1 34.5 188 ASP B O 1
#

pLDDT: mean 86.89, std 14.43, range [34.44, 98.31]

Radius of gyration: 25.43 Å; Cα contacts (8 Å, |Δi|>4): 754; chains: 2; bounding box: 51×85×50 Å

Nearest PDB structures (foldseek):
  1v5n-assembly1_A  TM=7.311E-01  e=6.570E-03  Arabidopsis thaliana
  4b6d-assembly3_C  TM=8.306E-01  e=6.394E-01  Homo sapiens
  5ue8-assembly2_B  TM=6.902E-01  e=4.703E+00  Rattus norvegicus
  1x4j-assembly1_A  TM=4.745E-01  e=1.454E+00  Homo sapiens
  1v5n-assembly1_A  TM=7.306E-01  e=5.209E-03  Arabidopsis thaliana

Solvent-accessible surface area (backbone atoms only — not comparable to full-atom values): 21455 Å² total; per-residue (Å²): 115,73,44,62,45,61,80,44,96,57,60,27,36,69,36,52,26,57,75,63,78,54,88,43,53,14,56,34,69,65,43,71,48,58,65,43,94,48,48,26,35,31,30,72,94,73,72,40,31,22,42,51,64,56,69,63,50,60,66,52,45,82,42,87,93,44,73,92,50,62,22,36,54,31,64,48,32,80,37,80,78,39,43,43,54,17,55,40,79,62,49,73,47,58,31,27,27,34,30,29,74,95,74,72,43,32,23,39,52,66,63,71,42,57,63,64,59,44,70,44,94,92,45,94,60,64,25,34,57,32,85,40,44,86,65,63,77,52,92,86,59,84,73,55,71,42,55,15,73,76,85,63,44,78,44,58,44,72,21,32,26,30,30,32,92,87,49,102,43,37,28,43,54,69,74,56,39,73,84,51,79,81,74,63,69,73,80,123,114,73,43,61,45,62,80,42,96,58,58,27,36,69,35,51,26,56,75,64,78,54,86,44,52,14,57,32,68,66,44,71,48,57,65,42,92,46,50,25,35,31,29,73,95,73,74,40,30,22,41,51,66,56,70,63,49,61,66,54,45,81,42,86,93,44,74,91,50,61,23,36,53,31,63,48,31,80,37,79,80,38,43,44,57,17,56,42,78,62,49,73,45,58,30,28,28,35,30,29,74,94,75,71,43,33,23,40,52,67,63,70,40,56,65,64,58,44,69,46,92,92,45,95,61,61,25,34,57,32,84,39,42,86,64,62,76,54,89,86,59,87,74,56,69,42,54,16,74,76,83,64,44,78,44,60,43,72,22,32,26,30,31,34,90,88,50,99,43,38,28,42,52,69,73,56,38,71,85,50,78,78,78,63,64,73,81,125

Sequence (376 aa):
MDYKHFSHPHNLIIHRAYELGIQVNCSGCNSPCDNTTTAVHACHPCNYFLHDHCANAGRYVKHPCHKAHPLILLPHPTYAGNTFICNACGHPGKSFSYCCTPCEFDLHVGCAFLPISVTHKAHQHELSLSYGVPVVPRRGSNTDHEYCNICKNILEARHWAYSCQNCDFNVHTACATKEVVPGLYQDDMDYKHFSHPHNLIIHRAYELGIQVNCSGCNSPCDNTTTAVHACHPCNYFLHDHCANAGRYVKHPCHKAHPLILLPHPTYAGNTFICNACGHPGKSFSYCCTPCEFDLHVGCAFLPISVTHKAHQHELSLSYGVPVVPRRGSNTDHEYCN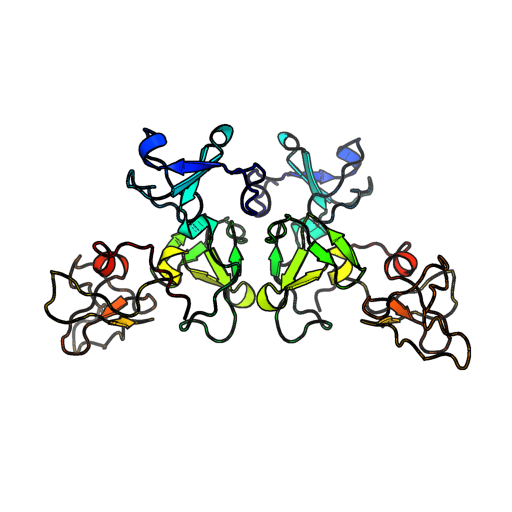ICKNILEARHWAYSCQNCDFNVHTACATKEVVPGLYQDD

InterPro domains:
  IPR004146 DC1 [PF03107] (64-112)
  IPR004146 DC1 [PF03107] (122-176)
  IPR046349 C1-like domain superfamily [SSF57889] (39-125)
  IPR046349 C1-like domain superfamily [SSF57889] (145-181)

Secondary structure (DSSP, 8-state):
-EEE-TT-SSEEEEEEGGGG-S-EE-TTT--EE-SSS-EEEEEGGGTEEEEHHHHT--SEE--TT-TTSPEEEESS--STTS-EE-TTT--EESS-EEEETTTTEEEEHHHHT--SEEEETTEEEEEEEESS------SS-S---EE-TTT--EE-TTS-EEEESSSS-EEEHHHHHTTS-TT-----/-EEE-TT-SSEEEEEEGGGG-S-EE-TTT--EE-SSS-EEEEEGGGTEEEEHHHHT--SEE--TT-TTSPEEEESS--STTS-EE-TTT--EESS-EEEETTTTEEEEHHHHT--SEEEETTEEEEEEEESS------SS-S---EE-TTT--EE-TTS-EEEESSSS-EEEHHHHHTTS-TT-----